Protein AF-A0A2G4SKV8-F1 (afdb_monomer)

Foldseek 3Di:
DDDDDDDDDDDDDDDDDDDDDDDDDDDPPPDDPPDDPPVPDPDDPPPDDPVVVVVVVVVVVVVVVVVVVVVVVVCVVPDPDPDDPPVVLDP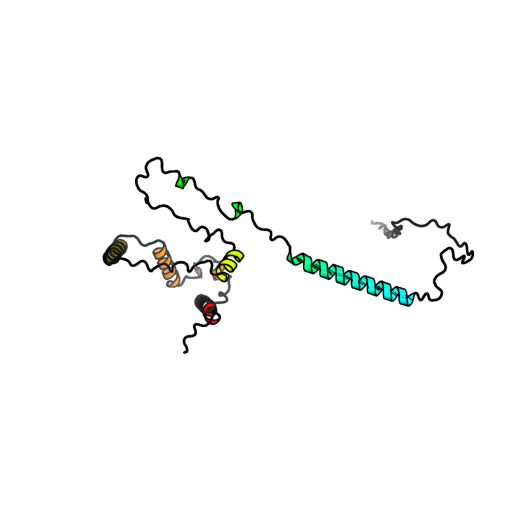PDDCVVVPPPPDDDPDDDPDPPPDDPPCVRSPDPVRVVVCVVVCVVVPPPPPPPPDDDPVRVVVVVVVVVCCVVPPDDDPVRVVVVVVVVPVPDPDPPVPDPDDCCVHVVDPDPDDPVRVVVVVVVVVVVCVVPPDDPPPDD

Sequence (233 aa):
MTHVTTIQKRQKQPAGRRRQPIGPSLPSEFITSQEEEEVIGPSLPKDYNPEEEAKYSAIQAIEERVRLSKAAMEKKDEKPKVERPEWMIAPPEIDYLKNANSSRSRQFSNKDVGEIDSSSWTDTPAEKERKRKEGTLGKRKAEEPIVYSSQDIERRRAIEEYNMKTRPMSLLEIHRQKKKKSKETPEDVSKRPFDREKDLLAPKRMDSKQKKELLRQSGELNSMFGHGKSSFL

Radius of gyration: 43.84 Å; Cα contacts (8 Å, |Δi|>4): 19; chains: 1; bounding box: 69×89×117 Å

Structure (mmCIF, N/CA/C/O backbone):
data_AF-A0A2G4SKV8-F1
#
_entry.id   AF-A0A2G4SKV8-F1
#
loop_
_atom_site.group_PDB
_atom_site.id
_atom_site.type_symbol
_atom_site.label_atom_id
_atom_site.label_alt_id
_atom_site.label_comp_id
_atom_site.label_asym_id
_atom_site.label_entity_id
_atom_site.label_seq_id
_atom_site.pdbx_PDB_ins_code
_atom_site.Cartn_x
_atom_site.Cartn_y
_atom_site.Cartn_z
_atom_site.occupancy
_atom_site.B_iso_or_equiv
_atom_site.auth_seq_id
_atom_site.auth_comp_id
_atom_site.auth_asym_id
_atom_site.auth_atom_id
_atom_site.pdbx_PDB_model_num
ATOM 1 N N . MET A 1 1 ? -26.172 -56.860 -70.112 1.00 40.31 1 MET A N 1
ATOM 2 C CA . MET A 1 1 ? -25.187 -56.454 -71.137 1.00 40.31 1 MET A CA 1
ATOM 3 C C . MET A 1 1 ? -25.059 -54.936 -71.052 1.00 40.31 1 MET A C 1
ATOM 5 O O . MET A 1 1 ? -25.925 -54.234 -71.541 1.00 40.31 1 MET A O 1
ATOM 9 N N . THR A 1 2 ? -24.303 -54.409 -70.085 1.00 47.22 2 THR A N 1
ATOM 10 C CA . THR A 1 2 ? -22.917 -53.919 -70.264 1.00 47.22 2 THR A CA 1
ATOM 11 C C . THR A 1 2 ? -22.731 -53.141 -71.562 1.00 47.22 2 THR A C 1
ATOM 13 O O . THR A 1 2 ? -22.734 -53.763 -72.610 1.00 47.22 2 THR A O 1
ATOM 16 N N . HIS A 1 3 ? -22.527 -51.825 -71.473 1.00 45.16 3 HIS A N 1
ATOM 17 C CA . HIS A 1 3 ? -21.261 -51.179 -71.839 1.00 45.16 3 HIS A CA 1
ATOM 18 C C . HIS A 1 3 ? -21.205 -49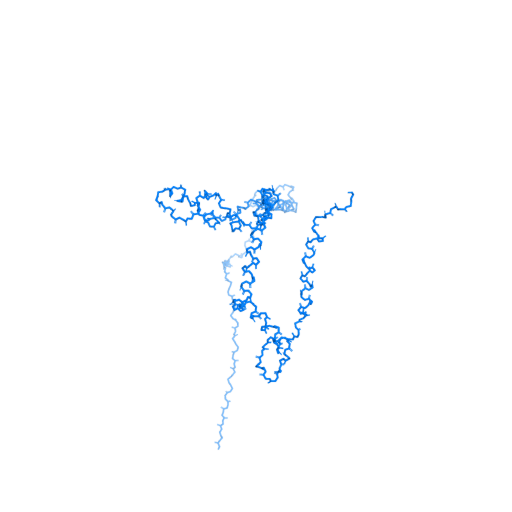.785 -71.192 1.00 45.16 3 HIS A C 1
ATOM 20 O O . HIS A 1 3 ? -21.996 -48.900 -71.498 1.00 45.16 3 HIS A O 1
ATOM 26 N N . VAL A 1 4 ? -20.281 -49.634 -70.241 1.00 48.38 4 VAL A N 1
ATOM 27 C CA . VAL A 1 4 ? -19.870 -48.359 -69.646 1.00 48.38 4 VAL A CA 1
ATOM 28 C C . VAL A 1 4 ? -18.711 -47.842 -70.490 1.00 48.38 4 VAL A C 1
ATOM 30 O O . VAL A 1 4 ? -17.675 -48.499 -70.575 1.00 48.38 4 VAL A O 1
ATOM 33 N N . THR A 1 5 ? -18.883 -46.683 -71.118 1.00 50.91 5 THR A N 1
ATOM 34 C CA . THR A 1 5 ? -17.832 -46.016 -71.894 1.00 50.91 5 THR A CA 1
ATOM 35 C C . THR A 1 5 ? -17.237 -44.895 -71.048 1.00 50.91 5 THR A C 1
ATOM 37 O O . THR A 1 5 ? -17.837 -43.837 -70.869 1.00 50.91 5 THR A O 1
ATOM 40 N N . THR A 1 6 ? -16.053 -45.134 -70.488 1.00 50.66 6 THR A N 1
ATOM 41 C CA . THR A 1 6 ? -15.310 -44.148 -69.696 1.00 50.66 6 THR A CA 1
ATOM 42 C C . THR A 1 6 ? -14.596 -43.166 -70.625 1.00 50.66 6 THR A C 1
ATOM 44 O O . THR A 1 6 ? -13.646 -43.534 -71.311 1.00 50.66 6 THR A O 1
ATOM 47 N N . ILE A 1 7 ? -15.023 -41.900 -70.634 1.00 50.47 7 ILE A N 1
ATOM 48 C CA . ILE A 1 7 ? -14.336 -40.808 -71.339 1.00 50.47 7 ILE A CA 1
ATOM 49 C C . ILE A 1 7 ? -13.351 -40.146 -70.371 1.00 50.47 7 ILE A C 1
ATOM 51 O O . ILE A 1 7 ? -13.746 -39.425 -69.454 1.00 50.47 7 ILE A O 1
ATOM 55 N N . GLN A 1 8 ? -12.054 -40.371 -70.584 1.00 52.59 8 GLN A N 1
ATOM 56 C CA . GLN A 1 8 ? -10.998 -39.658 -69.869 1.00 52.59 8 GLN A CA 1
ATOM 57 C C . GLN A 1 8 ? -10.830 -38.235 -70.422 1.00 52.59 8 GLN A C 1
ATOM 59 O O . GLN A 1 8 ? -10.360 -38.034 -71.542 1.00 52.59 8 GLN A O 1
ATOM 64 N N . LYS A 1 9 ? -11.181 -37.221 -69.623 1.00 50.47 9 LYS A N 1
ATOM 65 C CA . LYS A 1 9 ? -10.846 -35.820 -69.914 1.00 50.47 9 LYS A CA 1
ATOM 66 C C . LYS A 1 9 ? -9.419 -35.518 -69.447 1.00 50.47 9 LYS A C 1
ATOM 68 O O . LYS A 1 9 ? -9.153 -35.435 -68.252 1.00 50.47 9 LYS A O 1
ATOM 73 N N . ARG A 1 10 ? -8.514 -35.311 -70.409 1.00 45.50 10 ARG A N 1
ATOM 74 C CA . ARG A 1 10 ? -7.177 -34.727 -70.208 1.00 45.50 10 ARG A CA 1
ATOM 75 C C . ARG A 1 10 ? -7.303 -33.328 -69.595 1.00 45.50 10 ARG A C 1
ATOM 77 O O . ARG A 1 10 ? -7.914 -32.447 -70.198 1.00 45.50 10 ARG A O 1
ATOM 84 N N . GLN A 1 11 ? -6.700 -33.110 -68.429 1.00 49.25 11 GLN A N 1
ATOM 85 C CA . GLN A 1 11 ? -6.571 -31.777 -67.840 1.00 49.25 11 GLN A CA 1
ATOM 86 C C . GLN A 1 11 ? -5.483 -30.977 -68.579 1.00 49.25 11 GLN A C 1
ATOM 88 O O . GLN A 1 11 ? -4.338 -31.415 -68.676 1.00 49.25 11 GLN A O 1
ATOM 93 N N . LYS A 1 12 ? -5.844 -29.807 -69.120 1.00 52.16 12 LYS A N 1
ATOM 94 C CA . LYS A 1 12 ? -4.897 -28.803 -69.634 1.00 52.16 12 LYS A CA 1
ATOM 95 C C . LYS A 1 12 ? -4.378 -27.974 -68.457 1.00 52.16 12 LYS A C 1
ATOM 97 O O . LYS A 1 12 ? -5.169 -2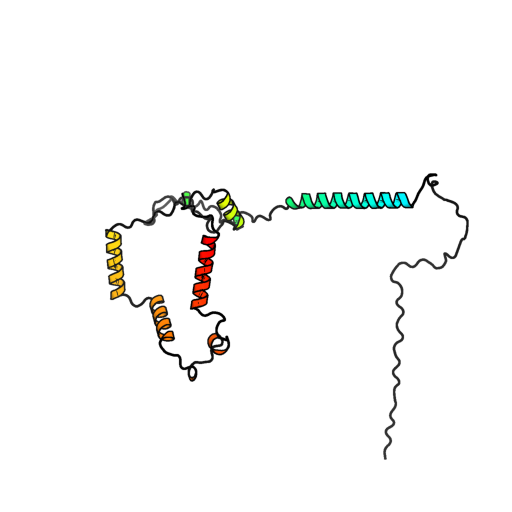7.342 -67.765 1.00 52.16 12 LYS A O 1
ATOM 102 N N . GLN A 1 13 ? -3.062 -27.958 -68.263 1.00 47.09 13 GLN A N 1
ATOM 103 C CA . GLN A 1 13 ? -2.387 -27.053 -67.328 1.00 47.09 13 GLN A CA 1
ATOM 104 C C . GLN A 1 13 ? -2.494 -25.598 -67.830 1.00 47.09 13 GLN A C 1
ATOM 106 O O . GLN A 1 13 ? -2.378 -25.376 -69.040 1.00 47.09 13 GLN A O 1
ATOM 111 N N . PRO A 1 14 ? -2.707 -24.594 -66.959 1.00 46.84 14 PRO A N 1
ATOM 112 C CA . PRO A 1 14 ? -2.765 -23.202 -67.384 1.00 46.84 14 PRO A CA 1
ATOM 113 C C . PRO A 1 14 ? -1.359 -22.672 -67.700 1.00 46.84 14 PRO A C 1
ATOM 115 O O . PRO A 1 14 ? -0.457 -22.717 -66.866 1.00 46.84 14 PRO A O 1
ATOM 118 N N . ALA A 1 15 ? -1.176 -22.137 -68.909 1.00 56.31 15 ALA A N 1
ATOM 119 C CA . ALA A 1 15 ? 0.026 -21.403 -69.284 1.00 56.31 15 ALA A CA 1
ATOM 120 C C . ALA A 1 15 ? 0.180 -20.162 -68.384 1.00 56.31 15 ALA A C 1
ATOM 122 O O . ALA A 1 15 ? -0.734 -19.340 -68.279 1.00 56.31 15 ALA A O 1
ATOM 123 N N . GLY A 1 16 ? 1.329 -20.041 -67.714 1.00 50.09 16 GLY A N 1
ATOM 124 C CA . GLY A 1 16 ? 1.641 -18.918 -66.834 1.00 50.09 16 GLY A CA 1
ATOM 125 C C . GLY A 1 16 ? 1.576 -17.585 -67.581 1.00 50.09 16 GLY A C 1
ATOM 126 O O . GLY A 1 16 ? 2.210 -17.406 -68.620 1.00 50.09 16 GLY A O 1
ATOM 127 N N . ARG A 1 17 ? 0.801 -16.634 -67.053 1.00 54.50 17 ARG A N 1
ATOM 128 C CA . ARG A 1 17 ? 0.727 -15.270 -67.589 1.00 54.50 17 ARG A CA 1
ATOM 129 C C . ARG A 1 17 ? 2.064 -14.566 -67.344 1.00 54.50 17 ARG A C 1
ATOM 131 O O . ARG A 1 17 ? 2.451 -14.367 -66.193 1.00 54.50 17 ARG A O 1
ATOM 138 N N . ARG A 1 18 ? 2.758 -14.170 -68.415 1.00 64.12 18 ARG A N 1
ATOM 139 C CA . ARG A 1 18 ? 3.911 -13.259 -68.335 1.00 64.12 18 ARG A CA 1
ATOM 140 C C . ARG A 1 18 ? 3.439 -11.928 -67.745 1.00 64.12 18 ARG A C 1
ATOM 142 O O . ARG A 1 18 ? 2.490 -11.334 -68.255 1.00 64.12 18 ARG A O 1
ATOM 149 N N . ARG A 1 19 ? 4.059 -11.491 -66.647 1.00 63.75 19 ARG A N 1
ATOM 150 C CA . ARG A 1 19 ? 3.779 -10.183 -66.042 1.00 63.75 19 ARG A CA 1
ATOM 151 C C . ARG A 1 19 ? 4.423 -9.105 -66.909 1.00 63.75 19 ARG A C 1
ATOM 153 O O . ARG A 1 19 ? 5.613 -9.191 -67.191 1.00 63.75 19 ARG A O 1
ATOM 160 N N . GLN A 1 20 ? 3.625 -8.133 -67.336 1.00 66.94 20 GLN A N 1
ATOM 161 C CA . GLN A 1 20 ? 4.127 -6.922 -67.981 1.00 66.94 20 GLN A CA 1
ATOM 162 C C . GLN A 1 20 ? 4.798 -6.033 -66.922 1.00 66.94 20 GLN A C 1
ATOM 164 O O . GLN A 1 20 ? 4.335 -6.029 -65.774 1.00 66.94 20 GLN A O 1
ATOM 169 N N . PRO A 1 21 ? 5.875 -5.308 -67.263 1.00 69.19 21 PRO A N 1
ATOM 170 C CA . PRO A 1 21 ? 6.505 -4.383 -66.332 1.00 69.19 21 PRO A CA 1
ATOM 171 C C . PRO A 1 21 ? 5.526 -3.255 -65.973 1.00 69.19 21 PRO A C 1
ATOM 173 O O . PRO A 1 21 ? 4.955 -2.612 -66.850 1.00 69.19 21 PRO A O 1
ATOM 176 N N . ILE A 1 22 ? 5.314 -3.033 -64.673 1.00 58.25 22 ILE A N 1
ATOM 177 C CA . ILE A 1 22 ? 4.652 -1.831 -64.157 1.00 58.25 22 ILE A CA 1
ATOM 178 C C . ILE A 1 22 ? 5.747 -0.769 -63.994 1.00 58.25 22 ILE A C 1
ATOM 180 O O . ILE A 1 22 ? 6.671 -0.939 -63.200 1.00 58.25 22 ILE A O 1
ATOM 184 N N . GLY A 1 23 ? 5.667 0.289 -64.798 1.00 74.81 23 GLY A N 1
ATOM 185 C CA . GLY A 1 23 ? 6.613 1.407 -64.827 1.00 74.81 23 GLY A CA 1
ATOM 186 C C . GLY A 1 23 ? 6.726 1.998 -66.238 1.00 74.81 23 GLY A C 1
ATOM 187 O O . GLY A 1 23 ? 6.373 1.315 -67.200 1.00 74.81 23 GLY A O 1
ATOM 188 N N . PRO A 1 24 ? 7.171 3.257 -66.397 1.00 78.00 24 PRO A N 1
ATOM 189 C CA . PRO A 1 24 ? 7.366 3.843 -67.720 1.00 78.00 24 PRO A CA 1
ATOM 190 C C . PRO A 1 24 ? 8.464 3.075 -68.472 1.00 78.00 24 PRO A C 1
ATOM 192 O O . PRO A 1 24 ? 9.617 3.054 -68.047 1.00 78.00 24 PRO A O 1
ATOM 195 N N . SER A 1 25 ? 8.105 2.418 -69.577 1.00 72.00 25 SER A N 1
ATOM 196 C CA . SER A 1 25 ? 9.063 1.792 -70.491 1.00 72.00 25 SER A CA 1
ATOM 197 C C . SER A 1 25 ? 9.523 2.807 -71.535 1.00 72.00 25 SER A C 1
ATOM 199 O O . SER A 1 25 ? 8.690 3.457 -72.166 1.00 72.00 25 SER A O 1
ATOM 201 N N . LEU A 1 26 ? 10.835 2.912 -71.741 1.00 66.50 26 LEU A N 1
ATOM 202 C CA . LEU A 1 26 ? 11.420 3.706 -72.822 1.00 66.50 26 LEU A CA 1
ATOM 203 C C . LEU A 1 26 ? 10.972 3.167 -74.199 1.00 66.50 26 LEU A C 1
ATOM 205 O O . LEU A 1 26 ? 10.904 1.945 -74.367 1.00 66.50 26 LEU A O 1
ATOM 209 N N . PRO A 1 27 ? 10.655 4.034 -75.180 1.00 71.31 27 PRO A N 1
ATOM 210 C CA . PRO A 1 27 ? 10.295 3.596 -76.525 1.00 71.31 27 PRO A CA 1
ATOM 211 C C . PRO A 1 27 ? 11.495 2.936 -77.223 1.00 71.31 27 PRO A C 1
ATOM 213 O O . PRO A 1 27 ? 12.633 3.381 -77.100 1.00 71.31 27 PRO A O 1
ATOM 216 N N . SER A 1 28 ? 11.218 1.866 -77.973 1.00 61.09 28 SER A N 1
ATOM 217 C CA . SER A 1 28 ? 12.204 0.986 -78.626 1.00 61.09 28 SER A CA 1
ATOM 218 C C . SER A 1 28 ? 12.949 1.616 -79.819 1.00 61.09 28 SER A C 1
ATOM 220 O O . SER A 1 28 ? 13.673 0.906 -80.514 1.00 61.09 28 SER A O 1
ATOM 222 N N . GLU A 1 29 ? 12.783 2.913 -80.082 1.00 53.06 29 GLU A N 1
ATOM 223 C CA . GLU A 1 29 ? 13.410 3.602 -81.222 1.00 53.06 29 GLU A CA 1
ATOM 224 C C . GLU A 1 29 ? 14.768 4.240 -80.894 1.00 53.06 29 GLU A C 1
ATOM 226 O O . GLU A 1 29 ? 15.429 4.757 -81.786 1.00 53.06 29 GLU A O 1
ATOM 231 N N . PHE A 1 30 ? 15.260 4.137 -79.657 1.00 51.81 30 PHE A N 1
ATOM 232 C CA . PHE A 1 30 ? 16.634 4.537 -79.334 1.00 51.81 30 PHE A CA 1
ATOM 233 C C . PHE A 1 30 ? 17.622 3.400 -79.628 1.00 51.81 30 PHE A C 1
ATOM 235 O O . PHE A 1 30 ? 18.267 2.854 -78.733 1.00 51.81 30 PHE A O 1
ATOM 242 N N . ILE A 1 31 ? 17.713 3.014 -80.901 1.00 49.50 31 ILE A N 1
ATOM 243 C CA . ILE A 1 31 ? 18.795 2.175 -81.417 1.00 49.50 31 ILE A CA 1
ATOM 244 C C . ILE A 1 31 ? 19.840 3.107 -82.037 1.00 49.50 31 ILE A C 1
ATOM 246 O O . ILE A 1 31 ? 19.645 3.658 -83.112 1.00 49.50 31 ILE A O 1
ATOM 250 N N . THR A 1 32 ? 20.936 3.267 -81.292 1.00 53.22 32 THR A N 1
ATOM 251 C CA . THR A 1 32 ? 22.300 3.574 -81.753 1.00 53.22 32 THR A CA 1
ATOM 252 C C . THR A 1 32 ? 22.460 4.690 -82.790 1.00 53.22 32 THR A C 1
ATOM 254 O O . THR A 1 32 ? 22.736 4.426 -83.959 1.00 53.22 32 THR A O 1
ATOM 257 N N . SER A 1 33 ? 22.463 5.939 -82.334 1.00 43.94 33 SER A N 1
ATOM 258 C CA . SER A 1 33 ? 23.374 6.941 -82.893 1.00 43.94 33 SER A CA 1
ATOM 259 C C . SER A 1 33 ? 24.729 6.781 -82.195 1.00 43.94 33 SER A C 1
ATOM 261 O O . SER A 1 33 ? 24.977 7.335 -81.127 1.00 43.94 33 SER A O 1
ATOM 263 N N . GLN A 1 34 ? 25.589 5.932 -82.768 1.00 52.50 34 GLN A N 1
ATOM 264 C CA . GLN A 1 34 ? 27.034 6.032 -82.558 1.00 52.50 34 GLN A CA 1
ATOM 265 C C . GLN A 1 34 ? 27.506 7.276 -83.313 1.00 52.50 34 GLN A C 1
ATOM 267 O O . GLN A 1 34 ? 27.961 7.179 -84.446 1.00 52.50 34 GLN A O 1
ATOM 272 N N . GLU A 1 35 ? 27.352 8.435 -82.692 1.00 47.88 35 GLU A N 1
ATOM 273 C CA . GLU A 1 35 ? 27.982 9.673 -83.129 1.00 47.88 35 GLU A CA 1
ATOM 274 C C . GLU A 1 35 ? 28.725 10.228 -81.922 1.00 47.88 35 GLU A C 1
ATOM 276 O O . GLU A 1 35 ? 28.123 10.507 -80.892 1.00 47.88 35 GLU A O 1
ATOM 281 N N . GLU A 1 36 ? 30.049 10.204 -82.075 1.00 52.28 36 GLU A N 1
ATOM 282 C CA . GLU A 1 36 ? 31.055 11.106 -81.522 1.00 52.28 36 GLU A CA 1
ATOM 283 C C . GLU A 1 36 ? 30.890 11.511 -80.051 1.00 52.28 36 GLU A C 1
ATOM 285 O O . GLU A 1 36 ? 29.930 12.148 -79.636 1.00 52.28 36 GLU A O 1
ATOM 290 N N . GLU A 1 37 ? 31.906 11.179 -79.254 1.00 59.31 37 GLU A N 1
ATOM 291 C CA . GLU A 1 37 ? 32.129 11.709 -77.909 1.00 59.31 37 GLU A CA 1
ATOM 292 C C . GLU A 1 37 ? 32.430 13.221 -77.995 1.00 59.31 37 GLU A C 1
ATOM 294 O O . GLU A 1 37 ? 33.532 13.692 -77.722 1.00 59.31 37 GLU A O 1
ATOM 299 N N . GLU A 1 38 ? 31.447 14.003 -78.437 1.00 60.44 38 GLU A N 1
ATOM 300 C CA . GLU A 1 38 ? 31.422 15.442 -78.286 1.00 60.44 38 GLU A CA 1
ATOM 301 C C . GLU A 1 38 ? 31.182 15.682 -76.798 1.00 60.44 38 GLU A C 1
ATOM 303 O O . GLU A 1 38 ? 30.074 15.522 -76.279 1.00 60.44 38 GLU A O 1
ATOM 308 N N . VAL A 1 39 ? 32.270 15.962 -76.078 1.00 64.75 39 VAL A N 1
ATOM 309 C CA . VAL A 1 39 ? 32.258 16.312 -74.655 1.00 64.75 39 VAL A CA 1
ATOM 310 C C . VAL A 1 39 ? 31.484 17.624 -74.500 1.00 64.75 39 VAL A C 1
ATOM 312 O O . VAL A 1 39 ? 32.043 18.717 -74.447 1.00 64.75 39 VAL A O 1
ATOM 315 N N . ILE A 1 40 ? 30.158 17.515 -74.468 1.00 65.81 40 ILE A N 1
ATOM 316 C CA . ILE A 1 40 ? 29.232 18.612 -74.220 1.00 65.81 40 ILE A CA 1
ATOM 317 C C . ILE A 1 40 ? 29.164 18.782 -72.706 1.00 65.81 40 ILE A C 1
ATOM 319 O O . ILE A 1 40 ? 28.389 18.144 -71.994 1.00 65.81 40 ILE A O 1
ATOM 323 N N . GLY A 1 41 ? 30.055 19.630 -72.206 1.00 70.81 41 GLY A N 1
ATOM 324 C CA . GLY A 1 41 ? 30.173 19.980 -70.798 1.00 70.81 41 GLY A CA 1
ATOM 325 C C . GLY A 1 41 ? 31.474 20.736 -70.526 1.00 70.81 41 GLY A C 1
ATOM 326 O O . GLY A 1 41 ? 32.383 20.718 -71.357 1.00 70.81 41 GLY A O 1
ATOM 327 N N . PRO A 1 42 ? 31.593 21.434 -69.384 1.00 79.38 42 PRO A N 1
ATOM 328 C CA . PRO A 1 42 ? 32.875 21.998 -68.980 1.00 79.38 42 PRO A CA 1
ATOM 329 C C . PRO A 1 42 ? 33.915 20.874 -68.884 1.00 79.38 42 PRO A C 1
ATOM 331 O O . PRO A 1 42 ? 33.662 19.841 -68.265 1.00 79.38 42 PRO A O 1
ATOM 334 N N . SER A 1 43 ? 35.083 21.070 -69.501 1.00 75.69 43 SER A N 1
ATOM 335 C CA . SER A 1 43 ? 36.186 20.112 -69.419 1.00 75.69 43 SER A CA 1
ATOM 336 C C . SER A 1 43 ? 36.575 19.886 -67.959 1.00 75.69 43 SER A C 1
ATOM 338 O O . SER A 1 43 ? 36.767 20.858 -67.220 1.00 75.69 43 SER A O 1
ATOM 340 N N . LEU A 1 44 ? 36.728 18.624 -67.557 1.00 74.50 44 LEU A N 1
ATOM 341 C CA . LEU A 1 44 ? 37.215 18.275 -66.225 1.00 74.50 44 LEU A CA 1
ATOM 342 C C . LEU A 1 44 ? 38.608 18.899 -65.988 1.00 74.50 44 LEU A C 1
ATOM 344 O O . LEU A 1 44 ? 39.393 19.023 -66.936 1.00 74.50 44 LEU A O 1
ATOM 348 N N . PRO A 1 45 ? 38.934 19.314 -64.750 1.00 80.19 45 PRO A N 1
ATOM 349 C CA . PRO A 1 45 ? 40.276 19.769 -64.404 1.00 80.19 45 PRO A CA 1
ATOM 350 C C . PRO A 1 45 ? 41.346 18.750 -64.819 1.00 80.19 45 PRO A C 1
ATOM 352 O O . PRO A 1 45 ? 41.120 17.545 -64.766 1.00 80.19 45 PRO A O 1
ATOM 355 N N . LYS A 1 46 ? 42.534 19.227 -65.207 1.00 75.69 46 LYS A N 1
ATOM 356 C CA . LYS A 1 46 ? 43.631 18.359 -65.683 1.00 75.69 46 LYS A CA 1
ATOM 357 C C . LYS A 1 46 ? 44.100 17.335 -64.640 1.00 75.69 46 LYS A C 1
ATOM 359 O O . LYS A 1 46 ? 44.632 16.300 -65.022 1.00 75.69 46 LYS A O 1
ATOM 364 N N . ASP A 1 47 ? 43.840 17.608 -63.364 1.00 78.75 47 ASP A N 1
ATOM 365 C CA . ASP A 1 47 ? 44.209 16.767 -62.221 1.00 78.75 47 ASP A CA 1
ATOM 366 C C . ASP A 1 47 ? 43.003 15.995 -61.647 1.00 78.75 47 ASP A C 1
ATOM 368 O O . ASP A 1 47 ? 43.001 15.598 -60.484 1.00 78.75 47 ASP A O 1
ATOM 372 N N . TYR A 1 48 ? 41.941 15.813 -62.439 1.00 78.12 48 TYR A N 1
ATOM 373 C CA . TYR A 1 48 ? 40.731 15.120 -62.006 1.00 78.12 48 TYR A CA 1
ATOM 374 C C . TYR A 1 48 ? 40.997 13.630 -61.759 1.00 78.12 48 TYR A C 1
ATOM 376 O O . TYR A 1 48 ? 41.189 12.855 -62.699 1.00 78.12 48 TYR A O 1
ATOM 384 N N . ASN A 1 49 ? 40.963 13.221 -60.489 1.00 83.38 49 ASN A N 1
ATOM 385 C CA . ASN A 1 49 ? 41.006 11.819 -60.095 1.00 83.38 49 ASN A CA 1
ATOM 386 C C . ASN A 1 49 ? 39.640 11.390 -59.520 1.00 83.38 49 ASN A C 1
ATOM 388 O O . ASN A 1 49 ? 39.337 11.706 -58.363 1.00 83.38 49 ASN A O 1
ATOM 392 N N . PRO A 1 50 ? 38.818 10.636 -60.279 1.00 80.50 50 PRO A N 1
ATOM 393 C CA . PRO A 1 50 ? 37.474 10.250 -59.847 1.00 80.50 50 PRO A CA 1
ATOM 394 C C . PRO A 1 50 ? 37.478 9.401 -58.569 1.00 80.50 50 PRO A C 1
ATOM 396 O O . PRO A 1 50 ? 36.526 9.450 -57.788 1.00 80.50 50 PRO A O 1
ATOM 399 N N . GLU A 1 51 ? 38.541 8.629 -58.319 1.00 82.50 51 GLU A N 1
ATOM 400 C CA . GLU A 1 51 ? 38.638 7.833 -57.095 1.00 82.50 51 GLU A CA 1
ATOM 401 C C . GLU A 1 51 ? 38.841 8.688 -55.845 1.00 82.50 51 GLU A C 1
ATOM 403 O O . GLU A 1 51 ? 38.348 8.338 -54.772 1.00 82.50 51 GLU A O 1
ATOM 408 N N . GLU A 1 52 ? 39.608 9.771 -55.951 1.00 84.44 52 GLU A N 1
ATOM 409 C CA . GLU A 1 52 ? 39.887 10.647 -54.815 1.00 84.44 52 GLU A CA 1
ATOM 410 C C . GLU A 1 52 ? 38.645 11.449 -54.452 1.00 84.44 52 GLU A C 1
ATOM 412 O O . GLU A 1 52 ? 38.240 11.451 -53.290 1.00 84.44 52 GLU A O 1
ATOM 417 N N . GLU A 1 53 ? 37.963 12.033 -55.436 1.00 84.75 53 GLU A N 1
ATOM 418 C CA . GLU A 1 53 ? 36.715 12.761 -55.200 1.00 84.75 53 GLU A CA 1
ATOM 419 C C . GLU A 1 53 ? 35.612 11.878 -54.611 1.00 84.75 53 GLU A C 1
ATOM 421 O O . GLU A 1 53 ? 34.911 12.298 -53.686 1.00 84.75 53 GLU A O 1
ATOM 426 N N . ALA A 1 54 ? 35.491 10.628 -55.071 1.00 86.38 54 ALA A N 1
ATOM 427 C CA . ALA A 1 54 ? 34.552 9.671 -54.494 1.00 86.38 54 ALA A CA 1
ATOM 428 C C . ALA A 1 54 ? 34.871 9.375 -53.017 1.00 86.38 54 ALA A C 1
ATOM 430 O O . ALA A 1 54 ? 33.958 9.291 -52.189 1.00 86.38 54 ALA A O 1
ATOM 431 N N . LYS A 1 55 ? 36.160 9.265 -52.660 1.00 89.38 55 LYS A N 1
ATOM 432 C CA . LYS A 1 55 ? 36.606 9.088 -51.267 1.00 89.38 55 LYS A CA 1
ATOM 433 C C . LYS A 1 55 ? 36.278 10.324 -50.430 1.00 89.38 55 LYS A C 1
ATOM 435 O O . LYS A 1 55 ? 35.695 10.178 -49.358 1.00 89.38 55 LYS A O 1
ATOM 440 N N . TYR A 1 56 ? 36.584 11.525 -50.920 1.00 89.62 56 TYR A N 1
ATOM 441 C CA . TYR A 1 56 ? 36.277 12.776 -50.220 1.00 89.62 56 TYR A CA 1
ATOM 442 C C . TYR A 1 56 ? 34.771 12.973 -50.011 1.00 89.62 56 TYR A C 1
ATOM 444 O O . TYR A 1 56 ? 34.348 13.305 -48.904 1.00 89.62 56 TYR A O 1
ATOM 452 N N . SER A 1 57 ? 33.955 12.689 -51.028 1.00 90.88 57 SER A N 1
ATOM 453 C CA . SER A 1 57 ? 32.493 12.755 -50.934 1.00 90.88 57 SER A CA 1
ATOM 454 C C . SER A 1 57 ? 31.940 11.759 -49.907 1.00 90.88 57 SER A C 1
ATOM 456 O O . SER A 1 57 ? 31.106 12.117 -49.071 1.00 90.88 57 SER A O 1
ATOM 458 N N . ALA A 1 58 ? 32.453 10.523 -49.898 1.00 92.38 58 ALA A N 1
ATOM 459 C CA . ALA A 1 58 ? 32.062 9.516 -48.916 1.00 92.38 58 ALA A CA 1
ATOM 460 C C . ALA A 1 58 ? 32.443 9.922 -47.481 1.00 92.38 58 ALA A C 1
ATOM 462 O O . ALA A 1 58 ? 31.641 9.744 -46.562 1.00 92.38 58 ALA A O 1
ATOM 463 N N . ILE A 1 59 ? 33.636 10.496 -47.288 1.00 93.69 59 ILE A N 1
ATOM 464 C CA . ILE A 1 59 ? 34.100 10.997 -45.986 1.00 93.69 59 ILE A CA 1
ATOM 465 C C . ILE A 1 59 ? 33.189 12.128 -45.495 1.00 93.69 59 ILE A C 1
ATOM 467 O O . ILE A 1 59 ? 32.679 12.050 -44.377 1.00 93.69 59 ILE A O 1
ATOM 471 N N . GLN A 1 60 ? 32.895 13.118 -46.343 1.00 93.81 60 GLN A N 1
ATOM 472 C CA . GLN A 1 60 ? 31.998 14.227 -45.996 1.00 93.81 60 GLN A CA 1
ATOM 473 C C . GLN A 1 60 ? 30.592 13.740 -45.623 1.00 93.81 60 GLN A C 1
ATOM 475 O O . GLN A 1 60 ? 30.032 14.170 -44.614 1.00 93.81 60 GLN A O 1
ATOM 480 N N . ALA A 1 61 ? 30.037 12.783 -46.374 1.00 93.44 61 ALA A N 1
ATOM 481 C CA . ALA A 1 61 ? 28.725 12.212 -46.076 1.00 93.44 61 ALA A CA 1
ATOM 482 C C . ALA A 1 61 ? 28.689 11.484 -44.716 1.00 93.44 61 ALA A C 1
ATOM 484 O O . ALA A 1 61 ? 27.676 11.515 -44.008 1.00 93.44 61 ALA A O 1
ATOM 485 N N . ILE A 1 62 ? 29.788 10.824 -44.333 1.00 94.38 62 ILE A N 1
ATOM 486 C CA . ILE A 1 62 ? 29.924 10.173 -43.024 1.00 94.38 62 ILE A CA 1
ATOM 487 C C . ILE A 1 62 ? 30.016 11.227 -41.915 1.00 94.38 62 ILE A C 1
ATOM 489 O O . ILE A 1 62 ? 29.311 11.109 -40.910 1.00 94.38 62 ILE A O 1
ATOM 493 N N . GLU A 1 63 ? 30.830 12.266 -42.094 1.00 94.44 63 GLU A N 1
ATOM 494 C CA . GLU A 1 63 ? 30.993 13.349 -41.119 1.00 94.44 63 GLU A CA 1
ATOM 495 C C . GLU A 1 63 ? 29.684 14.109 -40.871 1.00 94.44 63 GLU A C 1
ATOM 497 O O . GLU A 1 63 ? 29.300 14.327 -39.716 1.00 94.44 63 GLU A O 1
ATOM 502 N N . GLU A 1 64 ? 28.939 14.441 -41.929 1.00 94.50 64 GLU A N 1
ATOM 503 C CA . GLU A 1 64 ? 27.624 15.073 -41.800 1.00 94.50 64 GLU A CA 1
ATOM 504 C C . GLU A 1 64 ? 26.630 14.173 -41.066 1.00 94.50 64 GLU A C 1
ATOM 506 O O . GLU A 1 64 ? 25.921 14.631 -40.164 1.00 94.50 64 GLU A O 1
ATOM 511 N N . ARG A 1 65 ? 26.609 12.872 -41.383 1.00 92.94 65 ARG A N 1
ATOM 512 C CA . ARG A 1 65 ? 25.750 11.905 -40.691 1.00 92.94 65 ARG A CA 1
ATOM 513 C C . ARG A 1 65 ? 26.075 11.833 -39.199 1.00 92.94 65 ARG A C 1
ATOM 515 O O . ARG A 1 65 ? 25.149 11.821 -38.388 1.00 92.94 65 ARG A O 1
ATOM 522 N N . VAL A 1 66 ? 27.359 11.819 -38.836 1.00 93.50 66 VAL A N 1
ATOM 523 C CA . VAL A 1 66 ? 27.811 11.820 -37.435 1.00 93.50 66 VAL A CA 1
ATOM 524 C C . VAL A 1 66 ? 27.404 13.116 -36.732 1.00 93.50 66 VAL A C 1
ATOM 526 O O . VAL A 1 66 ? 26.899 13.077 -35.606 1.00 93.50 66 VAL A O 1
ATOM 529 N N . ARG A 1 67 ? 27.553 14.269 -37.393 1.00 92.50 67 ARG A N 1
ATOM 530 C CA . ARG A 1 67 ? 27.142 15.570 -36.847 1.00 92.50 67 ARG A CA 1
ATOM 531 C C . ARG A 1 67 ? 25.636 15.624 -36.588 1.00 92.50 67 ARG A C 1
ATOM 533 O O . ARG A 1 67 ? 25.219 16.025 -35.501 1.00 92.50 67 ARG A O 1
ATOM 540 N N . LEU A 1 68 ? 24.827 15.182 -37.551 1.00 90.31 68 LEU A N 1
ATOM 541 C CA . LEU A 1 68 ? 23.371 15.123 -37.418 1.00 90.31 68 LEU A CA 1
ATOM 542 C C . LEU A 1 68 ? 22.942 14.148 -36.319 1.00 90.31 68 LEU A C 1
ATOM 544 O O . LEU A 1 68 ? 22.067 14.483 -35.520 1.00 90.31 68 LEU A O 1
ATOM 548 N N . SER A 1 69 ? 23.575 12.972 -36.224 1.00 86.19 69 SER A N 1
ATOM 549 C CA . SER A 1 69 ? 23.258 12.011 -35.165 1.00 86.19 69 SER A CA 1
ATOM 550 C C . SER A 1 69 ? 23.613 12.547 -33.781 1.00 86.19 69 SER A C 1
ATOM 552 O O . SER A 1 69 ? 22.844 12.353 -32.844 1.00 86.19 69 SER A O 1
ATOM 554 N N . LYS A 1 70 ? 24.739 13.260 -33.648 1.00 87.62 70 LYS A N 1
ATOM 555 C CA . LYS A 1 70 ? 25.169 13.856 -32.378 1.00 87.62 70 LYS A CA 1
ATOM 556 C C . LYS A 1 70 ? 24.213 14.969 -31.933 1.00 87.62 70 LYS A C 1
ATOM 558 O O . LYS A 1 70 ? 23.712 14.922 -30.814 1.00 87.62 70 LYS A O 1
ATOM 563 N N . ALA A 1 71 ? 23.842 15.866 -32.848 1.00 85.75 71 ALA A N 1
ATOM 564 C CA . ALA A 1 71 ? 22.849 16.910 -32.587 1.00 85.75 71 ALA A CA 1
ATOM 565 C C . ALA A 1 71 ? 21.453 16.340 -32.255 1.00 85.75 71 ALA A C 1
ATOM 567 O O . ALA A 1 71 ? 20.724 16.905 -31.443 1.00 85.75 71 ALA A O 1
ATOM 568 N N . ALA A 1 72 ? 21.065 15.213 -32.862 1.00 82.50 72 ALA A N 1
ATOM 569 C CA . ALA A 1 72 ? 19.803 14.537 -32.560 1.00 82.50 72 ALA A CA 1
ATOM 570 C C . ALA A 1 72 ? 19.806 13.819 -31.198 1.00 82.50 72 ALA A C 1
ATOM 572 O O . ALA A 1 72 ? 18.738 13.649 -30.604 1.00 82.50 72 ALA A O 1
ATOM 573 N N . MET A 1 73 ? 20.972 13.382 -30.711 1.00 74.75 73 MET A N 1
ATOM 574 C CA . MET A 1 73 ? 21.116 12.808 -29.370 1.00 74.75 73 MET A CA 1
ATOM 575 C C . MET A 1 73 ? 21.100 13.898 -28.295 1.00 74.75 73 MET A C 1
ATOM 577 O O . MET A 1 73 ? 20.350 13.759 -27.339 1.00 74.75 73 MET A O 1
ATOM 581 N N . GLU A 1 74 ? 21.816 15.010 -28.490 1.00 73.44 74 GLU A N 1
ATOM 582 C CA . GLU A 1 74 ? 21.829 16.135 -27.536 1.00 73.44 74 GLU A CA 1
ATOM 583 C C . GLU A 1 74 ? 20.440 16.789 -27.383 1.00 73.44 74 GLU A C 1
ATOM 585 O O . GLU A 1 74 ? 20.033 17.143 -26.283 1.00 73.44 74 GLU A O 1
ATOM 590 N N . LYS A 1 75 ? 19.635 16.854 -28.455 1.00 63.78 75 LYS A N 1
ATOM 591 C CA . LYS A 1 75 ? 18.250 17.371 -28.394 1.00 63.78 75 LYS A CA 1
ATOM 592 C C . LYS A 1 75 ? 17.237 16.427 -27.728 1.00 63.78 75 LYS A C 1
ATOM 594 O O . LYS A 1 75 ? 16.095 16.824 -27.506 1.00 63.78 75 LYS A O 1
ATOM 599 N N . LYS A 1 76 ? 17.587 15.165 -27.444 1.00 57.03 76 LYS A N 1
ATOM 600 C CA . LYS A 1 76 ? 16.662 14.203 -26.808 1.00 57.03 76 LYS A CA 1
ATOM 601 C C . LYS A 1 76 ? 16.580 14.341 -25.290 1.00 57.03 76 LYS A C 1
ATOM 603 O O . LYS A 1 76 ? 15.626 13.804 -24.724 1.00 57.03 76 LYS A O 1
ATOM 608 N N . ASP A 1 77 ? 17.502 15.068 -24.667 1.00 57.88 77 ASP A N 1
ATOM 609 C CA . ASP A 1 77 ? 17.480 15.326 -23.225 1.00 57.88 77 ASP A CA 1
ATOM 610 C C . ASP A 1 77 ? 16.454 16.412 -22.833 1.00 57.88 77 ASP A C 1
ATOM 612 O O . ASP A 1 77 ? 16.071 16.516 -21.669 1.00 57.88 77 ASP A O 1
ATOM 616 N N . GLU A 1 78 ? 15.900 17.136 -23.815 1.00 58.81 78 GLU A N 1
ATOM 617 C CA . GLU A 1 78 ? 14.891 18.193 -23.641 1.00 58.81 78 GLU A CA 1
ATOM 618 C C . GLU A 1 78 ? 13.485 17.776 -24.112 1.00 58.81 78 GLU A C 1
ATOM 620 O O . GLU A 1 78 ? 12.714 18.579 -24.640 1.00 58.81 78 GLU A O 1
ATOM 625 N N . LYS A 1 79 ? 13.094 16.506 -23.960 1.00 60.94 79 LYS A N 1
ATOM 626 C CA . LYS A 1 79 ? 11.669 16.179 -24.135 1.00 60.94 79 LYS A CA 1
ATOM 627 C C . LYS A 1 79 ? 10.888 16.811 -22.978 1.00 60.94 79 LYS A C 1
ATOM 629 O O . LYS A 1 79 ? 11.219 16.502 -21.829 1.00 60.94 79 LYS A O 1
ATOM 634 N N . PRO A 1 80 ? 9.842 17.626 -23.231 1.00 60.56 80 PRO A N 1
ATOM 635 C CA . PRO A 1 80 ? 8.981 18.090 -22.156 1.00 60.56 80 PRO A CA 1
ATOM 636 C C . PRO A 1 80 ? 8.392 16.849 -21.495 1.00 60.56 80 PRO A C 1
ATOM 638 O O . PRO A 1 80 ? 7.763 16.010 -22.150 1.00 60.56 80 PRO A O 1
ATOM 641 N N . LYS A 1 81 ? 8.674 16.680 -20.204 1.00 64.75 81 LYS A N 1
ATOM 642 C CA . LYS A 1 81 ? 8.049 15.624 -19.414 1.00 64.75 81 LYS A CA 1
ATOM 643 C C . LYS A 1 81 ? 6.547 15.842 -19.544 1.00 64.75 81 LYS A C 1
ATOM 645 O O . LYS A 1 81 ? 6.069 16.959 -19.372 1.00 64.75 81 LYS A O 1
ATOM 650 N N . VAL A 1 82 ? 5.814 14.799 -19.929 1.00 65.31 82 VAL A N 1
ATOM 651 C CA . VAL A 1 82 ? 4.350 14.852 -19.974 1.00 65.31 82 VAL A CA 1
ATOM 652 C C . VAL A 1 82 ? 3.877 14.905 -18.526 1.00 65.31 82 VAL A C 1
ATOM 654 O O . VAL A 1 82 ? 3.659 13.877 -17.885 1.00 65.31 82 VAL A O 1
ATOM 657 N N . GLU A 1 83 ? 3.826 16.115 -17.987 1.00 72.81 83 GLU A N 1
ATOM 658 C CA . GLU A 1 83 ? 3.328 16.396 -16.653 1.00 72.81 83 GLU A CA 1
ATOM 659 C C . GLU A 1 83 ? 1.804 16.428 -16.712 1.00 72.81 83 GLU A C 1
ATOM 661 O O . GLU A 1 83 ? 1.193 16.936 -17.658 1.00 72.81 83 GLU A O 1
ATOM 666 N N . ARG A 1 84 ? 1.171 15.786 -15.731 1.00 80.50 84 ARG A N 1
ATOM 667 C CA . ARG A 1 84 ? -0.284 15.811 -15.620 1.00 80.50 84 ARG A CA 1
ATOM 668 C C . ARG A 1 84 ? -0.684 17.204 -15.127 1.00 80.50 84 ARG A C 1
ATOM 670 O O . ARG A 1 84 ? -0.041 17.695 -14.207 1.00 80.50 84 ARG A O 1
ATOM 677 N N . PRO A 1 85 ? -1.713 17.846 -15.704 1.00 80.19 85 PRO A N 1
ATOM 678 C CA . PRO A 1 85 ? -2.191 19.119 -15.183 1.00 80.19 85 PRO A CA 1
ATOM 679 C C . PRO A 1 85 ? -2.634 18.987 -13.720 1.00 80.19 85 PRO A C 1
ATOM 681 O O . PRO A 1 85 ? -3.202 17.966 -13.333 1.00 80.19 85 PRO A O 1
ATOM 684 N N . GLU A 1 86 ? -2.402 20.043 -12.939 1.00 75.44 86 GLU A N 1
ATOM 685 C CA . GLU A 1 86 ? -2.552 20.059 -11.475 1.00 75.44 86 GLU A CA 1
ATOM 686 C C . GLU A 1 86 ? -3.928 19.585 -10.992 1.00 75.44 86 GLU A C 1
ATOM 688 O O . GLU A 1 86 ? -4.021 18.785 -10.071 1.00 75.44 86 GLU A O 1
ATOM 693 N N . TRP A 1 87 ? -5.005 19.963 -11.684 1.00 80.38 87 TRP A N 1
ATOM 694 C CA . TRP A 1 87 ? -6.374 19.547 -11.346 1.00 80.38 87 TRP A CA 1
ATOM 695 C C . TRP A 1 87 ? -6.629 18.031 -11.470 1.00 80.38 87 TRP A C 1
ATOM 697 O O . TRP A 1 87 ? -7.634 17.530 -10.969 1.00 80.38 87 TRP A O 1
ATOM 707 N N . MET A 1 88 ? -5.752 17.291 -12.162 1.00 79.56 88 MET A N 1
ATOM 708 C CA . MET A 1 88 ? -5.791 15.824 -12.225 1.00 79.56 88 MET A CA 1
ATOM 709 C C . MET A 1 88 ? -4.923 15.154 -11.154 1.00 79.56 88 MET A C 1
ATOM 711 O O . MET A 1 88 ? -5.027 13.940 -10.975 1.00 79.56 88 MET A O 1
ATOM 715 N N . ILE A 1 89 ? -4.028 15.904 -10.508 1.00 78.62 89 ILE A N 1
ATOM 716 C CA . ILE A 1 89 ? -3.107 15.406 -9.481 1.00 78.62 89 ILE A CA 1
ATOM 717 C C . ILE A 1 89 ? -3.665 15.732 -8.096 1.00 78.62 89 ILE A C 1
ATOM 719 O O . ILE A 1 89 ? -3.762 14.843 -7.248 1.00 78.62 89 ILE A O 1
ATOM 723 N N . ALA A 1 90 ? -4.076 16.981 -7.890 1.00 77.88 90 ALA A N 1
ATOM 724 C CA . ALA A 1 90 ? -4.620 17.475 -6.643 1.00 77.88 90 ALA A CA 1
ATOM 725 C C . ALA A 1 90 ? -6.088 17.897 -6.811 1.00 77.88 90 ALA A C 1
ATOM 727 O O . ALA A 1 90 ? -6.468 18.506 -7.817 1.00 77.88 90 ALA A O 1
ATOM 728 N N . PRO A 1 91 ? -6.942 17.603 -5.815 1.00 77.62 91 PRO A N 1
ATOM 729 C CA . PRO A 1 91 ? -8.213 18.297 -5.682 1.00 77.62 91 PRO A CA 1
ATOM 730 C C . PRO A 1 91 ? -7.975 19.815 -5.634 1.00 77.62 91 PRO A C 1
ATOM 732 O O . PRO A 1 91 ? -6.959 20.239 -5.080 1.00 77.62 91 PRO A O 1
ATOM 735 N N . PRO A 1 92 ? -8.898 20.641 -6.158 1.00 76.44 92 PRO A N 1
ATOM 736 C CA . PRO A 1 92 ? -8.791 22.087 -6.005 1.00 76.44 92 PRO A CA 1
ATOM 737 C C . PRO A 1 92 ? -8.707 22.458 -4.520 1.00 76.44 92 PRO A C 1
ATOM 739 O O . PRO A 1 92 ? -9.293 21.782 -3.673 1.00 76.44 92 PRO A O 1
ATOM 742 N N . GLU A 1 93 ? -8.003 23.539 -4.201 1.00 71.88 93 GLU A N 1
ATOM 743 C CA . GLU A 1 93 ? -7.957 24.068 -2.840 1.00 71.88 93 GLU A CA 1
ATOM 744 C C . GLU A 1 93 ? -9.336 24.621 -2.468 1.00 71.88 93 GLU A C 1
ATOM 746 O O . GLU A 1 93 ? -9.848 25.580 -3.048 1.00 71.88 93 GLU A O 1
ATOM 751 N N . ILE A 1 94 ? -9.996 23.941 -1.538 1.00 65.50 94 ILE A N 1
ATOM 752 C CA . ILE A 1 94 ? -11.383 24.212 -1.187 1.00 65.50 94 ILE A CA 1
ATOM 753 C C . ILE A 1 94 ? -11.478 25.192 -0.015 1.00 65.50 94 ILE A C 1
ATOM 755 O O . ILE A 1 94 ? -11.626 24.812 1.143 1.00 65.50 94 ILE A O 1
ATOM 759 N N . ASP A 1 95 ? -11.441 26.485 -0.332 1.00 66.88 95 ASP A N 1
ATOM 760 C CA . ASP A 1 95 ? -11.475 27.580 0.652 1.00 66.88 95 ASP A CA 1
ATOM 761 C C . ASP A 1 95 ? -12.874 27.936 1.180 1.00 66.88 95 ASP A C 1
ATOM 763 O O . ASP A 1 95 ? -13.024 28.797 2.051 1.00 66.88 95 ASP A O 1
ATOM 767 N N . TYR A 1 9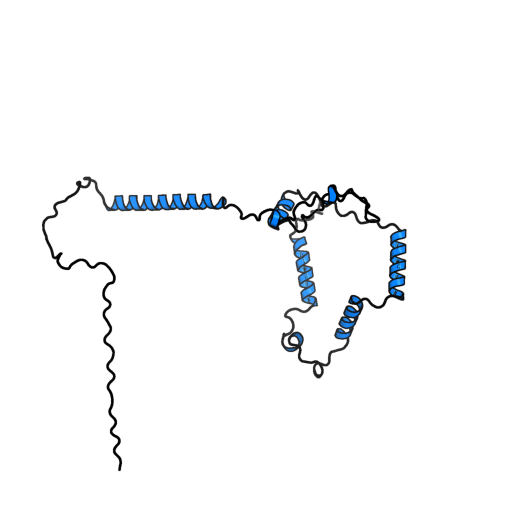6 ? -13.926 27.256 0.722 1.00 60.81 96 TYR A N 1
ATOM 768 C CA . TYR A 1 96 ? -15.301 27.556 1.135 1.00 60.81 96 TYR A CA 1
ATOM 769 C C . TYR A 1 96 ? -15.566 27.341 2.633 1.00 60.81 96 TYR A C 1
ATOM 771 O O . TYR A 1 96 ? -16.503 27.929 3.165 1.00 60.81 96 TYR A O 1
ATOM 779 N N . LEU A 1 97 ? -14.732 26.564 3.331 1.00 61.25 97 LEU A N 1
ATOM 780 C CA . LEU A 1 97 ? -14.808 26.391 4.786 1.00 61.25 97 LEU A CA 1
ATOM 781 C C . LEU A 1 97 ? -14.125 27.523 5.571 1.00 61.25 97 LEU A C 1
ATOM 783 O O . LEU A 1 97 ? -14.518 27.773 6.706 1.00 61.25 97 LEU A O 1
ATOM 787 N N . LYS A 1 98 ? -13.158 28.241 4.981 1.00 62.34 98 LYS A N 1
ATOM 788 C CA . LYS A 1 98 ? -12.451 29.348 5.655 1.00 62.34 98 LYS A CA 1
ATOM 789 C C . LYS A 1 98 ? -13.358 30.565 5.865 1.00 62.34 98 LYS A C 1
ATOM 791 O O . LYS A 1 98 ? -13.243 31.262 6.870 1.00 62.34 98 LYS A O 1
ATOM 796 N N . ASN A 1 99 ? -14.305 30.776 4.947 1.00 61.69 99 ASN A N 1
ATOM 797 C CA . ASN A 1 99 ? -15.274 31.875 5.011 1.00 61.69 99 ASN A CA 1
ATOM 798 C C . ASN A 1 99 ? -16.641 31.440 5.576 1.00 61.69 99 ASN A C 1
ATOM 800 O O . ASN A 1 99 ? -17.513 32.284 5.788 1.00 61.69 99 ASN A O 1
ATOM 804 N N . ALA A 1 100 ? -16.839 30.148 5.866 1.00 60.94 100 ALA A N 1
ATOM 805 C CA . ALA A 1 100 ? -18.076 29.592 6.423 1.00 60.94 100 ALA A CA 1
ATOM 806 C C . ALA A 1 100 ? -18.214 29.813 7.943 1.00 60.94 100 ALA A C 1
ATOM 808 O O . ALA A 1 100 ? -18.750 28.977 8.666 1.00 60.94 100 ALA A O 1
ATOM 809 N N . ASN A 1 101 ? -17.800 30.982 8.435 1.00 58.19 101 ASN A N 1
ATOM 810 C CA . ASN A 1 101 ? -17.991 31.390 9.832 1.00 58.19 101 ASN A CA 1
ATOM 811 C C . ASN A 1 101 ? -19.429 31.866 10.113 1.00 58.19 101 ASN A C 1
ATOM 813 O O . ASN A 1 101 ? -19.741 32.315 11.216 1.00 58.19 101 ASN A O 1
ATOM 817 N N . SER A 1 102 ? -20.328 31.780 9.127 1.00 60.62 102 SER A N 1
ATOM 818 C CA . SER A 1 102 ? -21.719 32.186 9.283 1.00 60.62 102 SER A CA 1
ATOM 819 C C . SER A 1 102 ? -22.610 30.981 9.576 1.00 60.62 102 SER A C 1
ATOM 821 O O . SER A 1 102 ? -22.975 30.199 8.702 1.00 60.62 102 SER A O 1
ATOM 823 N N . SER A 1 103 ? -23.004 30.906 10.843 1.00 59.88 103 SER A N 1
ATOM 824 C CA . SER A 1 103 ? -24.052 30.063 11.422 1.00 59.88 103 SER A CA 1
ATOM 825 C C . SER A 1 103 ? -23.659 28.647 11.886 1.00 59.88 103 SER A C 1
ATOM 827 O O . SER A 1 103 ? -23.989 27.618 11.311 1.00 59.88 103 SER A O 1
ATOM 829 N N . ARG A 1 104 ? -23.140 28.640 13.122 1.00 59.75 104 ARG A N 1
ATOM 830 C CA . ARG A 1 104 ? -23.630 27.774 14.211 1.00 59.75 104 ARG A CA 1
ATOM 831 C C . ARG A 1 104 ? -23.263 26.284 14.078 1.00 59.75 104 ARG A C 1
ATOM 833 O O . ARG A 1 104 ? -24.139 25.423 14.035 1.00 59.75 104 ARG A O 1
ATOM 840 N N . SER A 1 105 ? -21.968 25.969 14.179 1.00 55.59 105 SER A N 1
ATOM 841 C CA . SER A 1 105 ? -21.493 24.612 14.488 1.00 55.59 105 SER A CA 1
ATOM 842 C C . SER A 1 105 ? -21.890 24.225 15.921 1.00 55.59 105 SER A C 1
ATOM 844 O O . SER A 1 105 ? -21.216 24.482 16.917 1.00 55.59 105 SER A O 1
ATOM 846 N N . ARG A 1 106 ? -23.055 23.596 16.061 1.00 62.47 106 ARG A N 1
ATOM 847 C CA . ARG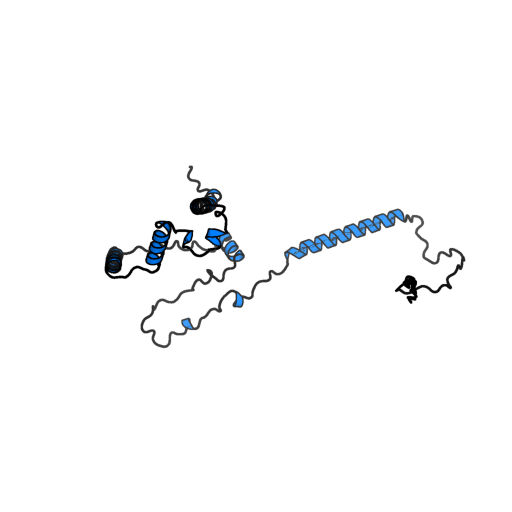 A 1 106 ? -23.417 22.899 17.294 1.00 62.47 106 ARG A CA 1
ATOM 848 C C . ARG A 1 106 ? -22.734 21.535 17.256 1.00 62.47 106 ARG A C 1
ATOM 850 O O . ARG A 1 106 ? -23.295 20.591 16.726 1.00 62.47 106 ARG A O 1
ATOM 857 N N . GLN A 1 107 ? -21.549 21.469 17.862 1.00 68.44 107 GLN A N 1
ATOM 858 C CA . GLN A 1 107 ? -20.809 20.243 18.194 1.00 68.44 107 GLN A CA 1
ATOM 859 C C . GLN A 1 107 ? -20.055 19.559 17.035 1.00 68.44 107 GLN A C 1
ATOM 861 O O . GLN A 1 107 ? -20.391 18.441 16.689 1.00 68.44 107 GLN A O 1
ATOM 866 N N . PHE A 1 108 ? -18.992 20.177 16.507 1.00 58.78 108 PHE A N 1
ATOM 867 C CA . PHE A 1 108 ? -17.731 19.507 16.126 1.00 58.78 108 PHE A CA 1
ATOM 868 C C . PHE A 1 108 ? -16.593 20.545 16.207 1.00 58.78 108 PHE A C 1
ATOM 870 O O . PHE A 1 108 ? -16.850 21.737 16.073 1.00 58.78 108 PHE A O 1
ATOM 877 N N . SER A 1 109 ? -15.381 20.079 16.534 1.00 62.06 109 SER A N 1
ATOM 878 C CA . SER A 1 109 ? -14.176 20.837 16.935 1.00 62.06 109 SER A CA 1
ATOM 879 C C . SER A 1 109 ? -14.033 22.267 16.372 1.00 62.06 109 SER A C 1
ATOM 881 O O . SER A 1 109 ? -13.970 22.450 15.164 1.00 62.06 109 SER A O 1
ATOM 883 N N . ASN A 1 110 ? -13.849 23.257 17.260 1.00 59.62 110 ASN A N 1
ATOM 884 C CA . ASN A 1 110 ? -13.532 24.664 16.935 1.00 59.62 110 ASN A CA 1
ATOM 885 C C . ASN A 1 110 ? -12.039 24.900 16.620 1.00 59.62 110 ASN A C 1
ATOM 887 O O . ASN A 1 110 ? -11.534 26.007 16.795 1.00 59.62 110 ASN A O 1
ATOM 891 N N . LYS A 1 111 ? -11.287 23.855 16.268 1.00 65.69 111 LYS A N 1
ATOM 892 C CA . LYS A 1 111 ? -9.882 24.016 15.889 1.00 65.69 111 LYS A CA 1
ATOM 893 C C . LYS A 1 111 ? -9.844 24.414 14.420 1.00 65.69 111 LYS A C 1
ATOM 895 O O . LYS A 1 111 ? -10.442 23.709 13.610 1.00 65.69 111 LYS A O 1
ATOM 900 N N . ASP A 1 112 ? -9.122 25.485 14.099 1.00 61.66 112 ASP A N 1
ATOM 901 C CA . ASP A 1 112 ? -8.804 25.819 12.713 1.00 61.66 112 ASP A CA 1
ATOM 902 C C . ASP A 1 112 ? -8.236 24.567 12.046 1.00 61.66 112 ASP A C 1
ATOM 904 O O . ASP A 1 112 ? -7.232 24.000 12.495 1.00 61.66 112 ASP A O 1
ATOM 908 N N . VAL A 1 113 ? -8.939 24.079 11.025 1.00 62.38 113 VAL A N 1
ATOM 909 C CA . VAL A 1 113 ? -8.447 22.992 10.190 1.00 62.38 113 VAL A CA 1
ATOM 910 C C . VAL A 1 113 ? -7.291 23.598 9.409 1.00 62.38 113 VAL A C 1
ATOM 912 O O . VAL A 1 113 ? -7.493 24.297 8.420 1.00 62.38 113 VAL A O 1
ATOM 915 N N . GLY A 1 114 ? -6.081 23.421 9.941 1.00 64.62 114 GLY A N 1
ATOM 916 C CA . GLY A 1 114 ? -4.853 23.797 9.256 1.00 64.62 114 GLY A CA 1
ATOM 917 C C . GLY A 1 114 ? -4.728 23.073 7.917 1.00 64.62 114 GLY A C 1
ATOM 918 O O . GLY A 1 114 ? -5.553 22.229 7.568 1.00 64.62 114 GLY A O 1
ATOM 919 N N . GLU A 1 115 ? -3.679 23.399 7.172 1.00 65.50 115 GLU A N 1
ATOM 920 C CA . GLU A 1 115 ? -3.364 22.768 5.892 1.00 65.50 115 GLU A CA 1
ATOM 921 C C . GLU A 1 115 ? -3.392 21.233 6.024 1.00 65.50 115 GLU A C 1
ATOM 923 O O . GLU A 1 115 ? -2.575 20.630 6.725 1.00 65.50 115 GLU A O 1
ATOM 928 N N . ILE A 1 116 ? -4.406 20.600 5.424 1.00 69.81 116 ILE A N 1
ATOM 929 C CA . ILE A 1 116 ? -4.550 19.145 5.433 1.00 69.81 116 ILE A CA 1
ATOM 930 C C . ILE A 1 116 ? -3.505 18.601 4.468 1.00 69.81 116 ILE A C 1
ATOM 932 O O . ILE A 1 116 ? -3.592 18.838 3.265 1.00 69.81 116 ILE A O 1
ATOM 936 N N . ASP A 1 117 ? -2.540 17.848 4.993 1.00 70.94 117 ASP A N 1
ATOM 937 C CA . ASP A 1 117 ? -1.499 17.221 4.185 1.00 70.94 117 ASP A CA 1
ATOM 938 C C . ASP A 1 117 ? -2.101 16.190 3.210 1.00 70.94 117 ASP A C 1
ATOM 940 O O . ASP A 1 117 ? -2.384 15.041 3.561 1.00 70.94 117 ASP A O 1
ATOM 944 N N . SER A 1 118 ? -2.297 16.611 1.961 1.00 75.19 118 SER A N 1
ATOM 945 C CA . SER A 1 118 ? -2.784 15.784 0.854 1.00 75.19 118 SER A CA 1
ATOM 946 C C . SER A 1 118 ? -1.662 14.999 0.160 1.00 75.19 118 SER A C 1
ATOM 948 O O . SER A 1 118 ? -1.949 14.096 -0.635 1.00 75.19 118 SER A O 1
ATOM 950 N N . SER A 1 119 ? -0.391 15.248 0.521 1.00 72.81 119 SER A N 1
ATOM 951 C CA . SER A 1 119 ? 0.791 14.655 -0.129 1.00 72.81 119 SER A CA 1
ATOM 952 C C . SER A 1 119 ? 0.870 13.134 -0.001 1.00 72.81 119 SER A C 1
ATOM 954 O O . SER A 1 119 ? 1.583 12.469 -0.748 1.00 72.81 119 SER A O 1
ATOM 956 N N . SER A 1 120 ? 0.096 12.539 0.907 1.00 77.44 120 SER A N 1
ATOM 957 C CA . SER A 1 120 ? 0.006 11.082 1.021 1.00 77.44 120 SER A CA 1
ATOM 958 C C . SER A 1 120 ? -0.624 10.409 -0.208 1.00 77.44 120 SER A C 1
ATOM 960 O O . SER A 1 120 ? -0.304 9.247 -0.466 1.00 77.44 120 SER A O 1
ATOM 962 N N . TRP A 1 121 ? -1.488 11.105 -0.959 1.00 76.25 121 TRP A N 1
ATOM 963 C CA . TRP A 1 121 ? -2.167 10.561 -2.147 1.00 76.25 121 TRP A CA 1
ATOM 964 C C . TRP A 1 121 ? -1.883 11.337 -3.443 1.00 76.25 121 TRP A C 1
ATOM 966 O O . TRP A 1 121 ? -1.993 10.758 -4.520 1.00 76.25 121 TRP A O 1
ATOM 976 N N . THR A 1 122 ? -1.498 12.611 -3.367 1.00 78.38 122 THR A N 1
ATOM 977 C CA . THR A 1 122 ? -1.226 13.441 -4.556 1.00 78.38 122 THR A CA 1
ATOM 978 C C . THR A 1 122 ? 0.209 13.306 -5.080 1.00 78.38 122 THR A C 1
ATOM 980 O O . THR A 1 122 ? 0.456 13.549 -6.257 1.00 78.38 122 THR A O 1
ATOM 983 N N . ASP A 1 123 ? 1.156 12.868 -4.243 1.00 79.75 123 ASP A N 1
ATOM 984 C CA . ASP A 1 123 ? 2.584 12.841 -4.578 1.00 79.75 123 ASP A CA 1
ATOM 985 C C . ASP A 1 123 ? 2.935 11.662 -5.510 1.00 79.75 123 ASP A C 1
ATOM 987 O O . ASP A 1 123 ? 2.693 10.485 -5.201 1.00 79.75 123 ASP A O 1
ATOM 991 N N . THR A 1 124 ? 3.525 11.962 -6.672 1.00 80.75 124 THR A N 1
ATOM 992 C CA . THR A 1 124 ? 3.952 10.921 -7.618 1.00 80.75 124 THR A CA 1
ATOM 993 C C . THR A 1 124 ? 5.168 10.162 -7.069 1.00 80.75 124 THR A C 1
ATOM 995 O O . THR A 1 124 ? 5.976 10.727 -6.337 1.00 80.75 124 THR A O 1
ATOM 998 N N . PRO A 1 125 ? 5.394 8.879 -7.421 1.00 78.38 125 PRO A N 1
ATOM 999 C CA . PRO A 1 125 ? 6.545 8.131 -6.900 1.00 78.38 125 PRO A CA 1
ATOM 1000 C C . PRO A 1 125 ? 7.905 8.805 -7.151 1.00 78.38 125 PRO A C 1
ATOM 1002 O O . PRO A 1 125 ? 8.795 8.727 -6.304 1.00 78.38 125 PRO A O 1
ATOM 1005 N N . ALA A 1 126 ? 8.053 9.482 -8.295 1.00 79.50 126 ALA A N 1
ATOM 1006 C CA . ALA A 1 126 ? 9.259 10.227 -8.648 1.00 79.50 126 ALA A CA 1
ATOM 1007 C C . ALA A 1 126 ? 9.429 11.487 -7.787 1.00 79.50 126 ALA A C 1
ATOM 1009 O O . ALA A 1 126 ? 10.532 11.801 -7.339 1.00 79.50 126 ALA A O 1
ATOM 1010 N N . GLU A 1 127 ? 8.333 12.187 -7.522 1.00 77.25 127 GLU A N 1
ATOM 1011 C CA . GLU A 1 127 ? 8.320 13.392 -6.706 1.00 77.25 127 GLU A CA 1
ATOM 1012 C C . GLU A 1 127 ? 8.518 13.074 -5.222 1.00 77.25 127 GLU A C 1
ATOM 1014 O O . GLU A 1 127 ? 9.365 13.691 -4.579 1.00 77.25 127 GLU A O 1
ATOM 1019 N N . LYS A 1 128 ? 7.931 11.982 -4.732 1.00 79.88 128 LYS A N 1
ATOM 1020 C CA . LYS A 1 128 ? 8.203 11.423 -3.405 1.00 79.88 128 LYS A CA 1
ATOM 1021 C C . LYS A 1 128 ? 9.672 11.052 -3.215 1.00 79.88 128 LYS A C 1
ATOM 1023 O O . LYS A 1 128 ? 10.242 11.280 -2.146 1.00 79.88 128 LYS A O 1
ATOM 1028 N N . GLU A 1 129 ? 10.311 10.471 -4.234 1.00 77.75 129 GLU A N 1
ATOM 1029 C CA . GLU A 1 129 ? 11.741 10.159 -4.189 1.00 77.75 129 GLU A CA 1
ATOM 1030 C C . GLU A 1 129 ? 12.601 11.428 -4.202 1.00 77.75 129 GLU A C 1
ATOM 1032 O O . GLU A 1 129 ? 13.557 11.516 -3.427 1.00 77.75 129 GLU A O 1
ATOM 1037 N N . ARG A 1 130 ? 12.249 12.417 -5.031 1.00 81.06 130 ARG A N 1
ATOM 1038 C CA . ARG A 1 130 ? 12.902 13.731 -5.074 1.00 81.06 130 ARG A CA 1
ATOM 1039 C C . ARG A 1 130 ? 12.786 14.445 -3.724 1.00 81.06 130 ARG A C 1
ATOM 1041 O O . ARG A 1 130 ? 13.803 14.808 -3.147 1.00 81.06 130 ARG A O 1
ATOM 1048 N N . LYS A 1 131 ? 11.581 14.518 -3.156 1.00 76.31 131 LYS A N 1
ATOM 1049 C CA . LYS A 1 131 ? 11.278 15.109 -1.843 1.00 76.31 131 LYS A CA 1
ATOM 1050 C C . LYS A 1 131 ? 12.006 14.391 -0.699 1.00 76.31 131 LYS A C 1
ATOM 1052 O O . LYS A 1 131 ? 12.466 15.023 0.251 1.00 76.31 131 LYS A O 1
ATOM 1057 N N . ARG A 1 132 ? 12.173 13.063 -0.800 1.00 75.25 132 ARG A N 1
ATOM 1058 C CA . ARG A 1 132 ? 13.006 12.268 0.122 1.00 75.25 132 ARG A CA 1
ATOM 1059 C C . ARG A 1 132 ? 14.496 12.600 -0.021 1.00 75.25 132 ARG A C 1
ATOM 1061 O O . ARG A 1 132 ? 15.173 12.696 0.996 1.00 75.25 132 ARG A O 1
ATOM 1068 N N . LYS A 1 133 ? 15.007 12.739 -1.251 1.00 77.25 133 LYS A N 1
ATOM 1069 C CA . LYS A 1 133 ? 16.418 13.071 -1.535 1.00 77.25 133 LYS A CA 1
ATOM 1070 C C . LYS A 1 133 ? 16.773 14.494 -1.106 1.00 77.25 133 LYS A C 1
ATOM 1072 O O . LYS A 1 133 ? 17.839 14.703 -0.545 1.00 77.25 133 LYS A O 1
ATOM 1077 N N . GLU A 1 134 ? 15.869 15.441 -1.324 1.00 74.69 134 GLU A N 1
ATOM 1078 C CA . GLU A 1 134 ? 16.038 16.849 -0.954 1.00 74.69 134 GLU A CA 1
ATOM 1079 C C . GLU A 1 134 ? 15.797 17.112 0.541 1.00 74.69 134 GLU A C 1
ATOM 1081 O O . GLU A 1 134 ? 16.002 18.227 1.010 1.00 74.69 134 GLU A O 1
ATOM 1086 N N . GLY A 1 135 ? 15.350 16.110 1.308 1.00 63.12 135 GLY A N 1
ATOM 1087 C CA . GLY A 1 135 ? 15.091 16.258 2.743 1.00 63.12 135 GLY A CA 1
ATOM 1088 C C . GLY A 1 135 ? 13.960 17.239 3.082 1.00 63.12 135 GLY A C 1
ATOM 1089 O O . GLY A 1 135 ? 13.786 17.582 4.249 1.00 63.12 135 GLY A O 1
ATOM 1090 N N . THR A 1 136 ? 13.178 17.674 2.087 1.00 58.00 136 THR A N 1
ATOM 1091 C CA . THR A 1 136 ? 12.068 18.637 2.222 1.00 58.00 136 THR A CA 1
ATOM 1092 C C . THR A 1 136 ? 10.821 18.018 2.847 1.00 58.00 136 THR A C 1
ATOM 1094 O O . THR A 1 136 ? 9.956 18.733 3.348 1.00 58.00 136 THR A O 1
ATOM 1097 N N . LEU A 1 137 ? 10.757 16.686 2.942 1.00 55.06 137 LEU A N 1
ATOM 1098 C CA . LEU A 1 137 ? 10.002 16.025 4.007 1.00 55.06 137 LEU A CA 1
ATOM 1099 C C . LEU A 1 137 ? 10.764 16.245 5.315 1.00 55.06 137 LEU A C 1
ATOM 1101 O O . LEU A 1 137 ? 11.424 15.332 5.821 1.00 55.06 137 LEU A O 1
ATOM 1105 N N . GLY A 1 138 ? 10.679 17.475 5.836 1.00 52.81 138 GLY A N 1
ATOM 1106 C CA . GLY A 1 138 ? 11.080 17.799 7.195 1.00 52.81 138 GLY A CA 1
ATOM 1107 C C . GLY A 1 138 ? 10.573 16.676 8.078 1.00 52.81 138 GLY A C 1
ATOM 1108 O O . GLY A 1 138 ? 9.390 16.351 7.998 1.00 52.81 138 GLY A O 1
ATOM 1109 N N . LYS A 1 139 ? 11.514 16.006 8.763 1.00 53.69 139 LYS A N 1
ATOM 1110 C CA . LYS A 1 139 ? 11.319 14.852 9.651 1.00 53.69 139 LYS A CA 1
ATOM 1111 C C . LYS A 1 139 ? 9.853 14.803 10.056 1.00 53.69 139 LYS A C 1
ATOM 1113 O O . LYS A 1 139 ? 9.477 15.627 10.888 1.00 53.69 139 LYS A O 1
ATOM 1118 N N . ARG A 1 140 ? 9.027 13.949 9.413 1.00 53.84 140 ARG A N 1
ATOM 1119 C CA . ARG A 1 140 ? 7.632 13.737 9.840 1.00 53.84 140 ARG A CA 1
ATOM 1120 C C . ARG A 1 140 ? 7.733 13.630 11.341 1.00 53.84 140 ARG A C 1
ATOM 1122 O O . ARG A 1 140 ? 8.447 12.727 11.782 1.00 53.84 140 ARG A O 1
ATOM 1129 N N . LYS A 1 141 ? 7.224 14.645 12.054 1.00 53.91 141 LYS A N 1
ATOM 1130 C CA . LYS A 1 141 ? 7.458 14.832 13.486 1.00 53.91 141 LYS A CA 1
ATOM 1131 C C . LYS A 1 141 ? 7.162 13.466 14.066 1.00 53.91 141 LYS A C 1
ATOM 1133 O O . LYS A 1 141 ? 6.033 13.018 13.876 1.00 53.91 141 LYS A O 1
ATOM 1138 N N . ALA A 1 142 ? 8.204 12.747 14.502 1.00 53.59 142 ALA A N 1
ATOM 1139 C CA . ALA A 1 142 ? 8.073 11.331 14.823 1.00 53.59 142 ALA A CA 1
ATOM 1140 C C . ALA A 1 142 ? 6.888 11.277 15.765 1.00 53.59 142 ALA A C 1
ATOM 1142 O O . ALA A 1 142 ? 6.942 11.988 16.766 1.00 53.59 142 ALA A O 1
ATOM 1143 N N . GLU A 1 143 ? 5.799 10.639 15.323 1.00 58.28 143 GLU A N 1
ATOM 1144 C CA . GLU A 1 143 ? 4.485 10.781 15.940 1.00 58.28 143 GLU A CA 1
ATOM 1145 C C . GLU A 1 143 ? 4.709 10.502 17.417 1.00 58.28 143 GLU A C 1
ATOM 1147 O O . GLU A 1 143 ? 5.101 9.385 17.769 1.00 58.28 143 GLU A O 1
ATOM 1152 N N . GLU A 1 144 ? 4.691 11.564 18.235 1.00 63.66 144 GLU A N 1
ATOM 1153 C CA . GLU A 1 144 ? 5.135 11.431 19.615 1.00 63.66 144 GLU A CA 1
ATOM 1154 C C . GLU A 1 144 ? 4.245 10.351 20.210 1.00 63.66 144 GLU A C 1
ATOM 1156 O O . GLU A 1 144 ? 3.026 10.406 19.998 1.00 63.66 144 GLU A O 1
ATOM 1161 N N . PRO A 1 145 ? 4.828 9.315 20.841 1.00 64.75 145 PRO A N 1
ATOM 1162 C CA . PRO A 1 145 ? 4.038 8.200 21.320 1.00 64.75 145 PRO A CA 1
ATOM 1163 C C . PRO A 1 145 ? 2.940 8.789 22.191 1.00 64.75 145 PRO A C 1
ATOM 1165 O O . PRO A 1 145 ? 3.238 9.481 23.161 1.00 64.75 145 PRO A O 1
ATOM 1168 N N . ILE A 1 146 ? 1.684 8.583 21.790 1.00 72.50 146 ILE A N 1
ATOM 1169 C CA . ILE A 1 146 ? 0.531 9.140 22.491 1.00 72.50 146 ILE A CA 1
ATOM 1170 C C . ILE A 1 146 ? 0.616 8.625 23.930 1.00 72.50 146 ILE A C 1
ATOM 1172 O O . ILE A 1 146 ? 0.402 7.438 24.188 1.00 72.50 146 ILE A O 1
ATOM 1176 N N . VAL A 1 147 ? 1.005 9.500 24.859 1.00 79.12 147 VAL A N 1
ATOM 1177 C CA . VAL A 1 147 ? 1.157 9.142 26.268 1.00 79.12 147 VAL A CA 1
ATOM 1178 C C . VAL A 1 147 ? -0.239 9.127 26.868 1.00 79.12 147 VAL A C 1
ATOM 1180 O O . VAL A 1 147 ? -0.811 10.168 27.184 1.00 79.12 147 VAL A O 1
ATOM 1183 N N . TYR A 1 148 ? -0.817 7.936 26.978 1.00 82.06 148 TYR A N 1
ATOM 1184 C CA . TYR A 1 148 ? -2.093 7.754 27.657 1.00 82.06 148 TYR A CA 1
ATOM 1185 C C . TYR A 1 148 ? -1.931 8.019 29.157 1.00 82.06 148 TYR A C 1
ATOM 1187 O O . TYR A 1 148 ? -0.995 7.522 29.788 1.00 82.06 148 TYR A O 1
ATOM 1195 N N . SER A 1 149 ? -2.867 8.775 29.733 1.00 90.00 149 SER A N 1
ATOM 1196 C CA . SER A 1 149 ? -2.979 8.943 31.184 1.00 90.00 149 SER A CA 1
ATOM 1197 C C . SER A 1 149 ? -3.206 7.585 31.865 1.00 90.00 149 SER A C 1
ATOM 1199 O O . SER A 1 149 ? -3.808 6.680 31.278 1.00 90.00 149 SER A O 1
ATOM 1201 N N . SER A 1 150 ? -2.779 7.433 33.124 1.00 90.44 150 SER A N 1
ATOM 1202 C CA . SER A 1 150 ? -3.064 6.229 33.923 1.00 90.44 150 SER A CA 1
ATOM 1203 C C . SER A 1 150 ? -4.564 5.911 33.964 1.00 90.44 150 SER A C 1
ATOM 1205 O O . SER A 1 150 ? -4.958 4.756 33.806 1.00 90.44 150 SER A O 1
ATOM 1207 N N . GLN A 1 151 ? -5.405 6.945 34.050 1.00 93.25 151 GLN A N 1
ATOM 1208 C CA . GLN A 1 151 ? -6.863 6.815 34.033 1.00 93.25 151 GLN A CA 1
ATOM 1209 C C . GLN A 1 151 ? -7.393 6.295 32.690 1.00 93.25 151 GLN A C 1
ATOM 1211 O O . GLN A 1 151 ? -8.368 5.543 32.657 1.00 93.25 151 GLN A O 1
ATOM 1216 N N . ASP A 1 152 ? -6.767 6.670 31.571 1.00 92.06 152 ASP A N 1
ATOM 1217 C CA . ASP A 1 152 ? -7.176 6.190 30.247 1.00 92.06 152 ASP A CA 1
ATOM 1218 C C . ASP A 1 152 ? -6.860 4.704 30.078 1.00 92.06 152 ASP A C 1
ATOM 1220 O O . ASP A 1 152 ? -7.658 3.958 29.505 1.00 92.06 152 ASP A O 1
ATOM 1224 N N . ILE A 1 153 ? -5.727 4.258 30.628 1.00 93.56 153 ILE A N 1
ATOM 1225 C CA . ILE A 1 153 ? -5.331 2.848 30.642 1.00 93.56 153 ILE A CA 1
ATOM 1226 C C . ILE A 1 153 ? -6.315 2.032 31.488 1.00 93.56 153 ILE A C 1
ATOM 1228 O O . ILE A 1 153 ? -6.777 0.981 31.042 1.00 93.56 153 ILE A O 1
ATOM 1232 N N . GLU A 1 154 ? -6.674 2.513 32.680 1.00 95.88 154 GLU A N 1
ATOM 1233 C CA . GLU A 1 154 ? -7.658 1.858 33.552 1.0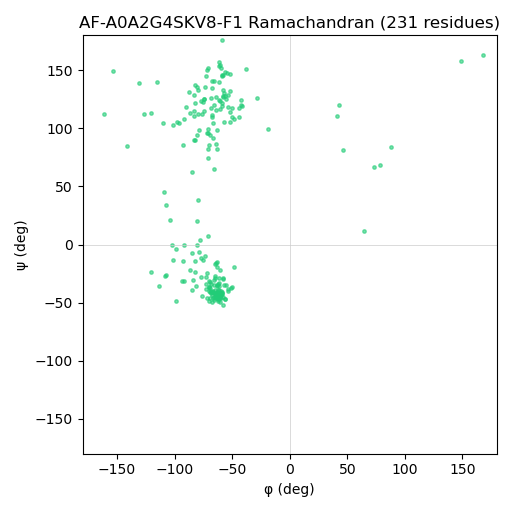0 95.88 154 GLU A CA 1
ATOM 1234 C C . GLU A 1 154 ? -9.038 1.775 32.898 1.00 95.88 154 GLU A C 1
ATOM 1236 O O . GLU A 1 154 ? -9.635 0.697 32.841 1.00 95.88 154 GLU A O 1
ATOM 1241 N N . ARG A 1 155 ? -9.520 2.882 32.317 1.00 95.31 155 ARG A N 1
ATOM 1242 C CA . ARG A 1 155 ? -10.799 2.913 31.597 1.00 95.31 155 ARG A CA 1
ATOM 1243 C C . ARG A 1 155 ? -10.799 1.927 30.432 1.00 95.31 155 ARG A C 1
ATOM 1245 O O . ARG A 1 155 ? -11.774 1.203 30.236 1.00 95.31 155 ARG A O 1
ATOM 1252 N N . ARG A 1 156 ? -9.702 1.868 29.673 1.00 94.00 156 ARG A N 1
ATOM 1253 C CA . ARG A 1 156 ? -9.547 0.921 28.567 1.00 94.00 156 ARG A CA 1
ATOM 1254 C C . ARG A 1 156 ? -9.598 -0.525 29.054 1.00 94.00 156 ARG A C 1
ATOM 1256 O O . ARG A 1 156 ? -10.323 -1.317 28.461 1.00 94.00 156 ARG A O 1
ATOM 1263 N N . ARG A 1 157 ? -8.893 -0.855 30.141 1.00 95.38 157 ARG A N 1
ATOM 1264 C CA . ARG A 1 157 ? -8.930 -2.196 30.750 1.00 95.38 157 ARG A CA 1
ATOM 1265 C C . ARG A 1 157 ? -10.343 -2.575 31.185 1.00 95.38 157 ARG A C 1
ATOM 1267 O O . ARG A 1 157 ? -10.806 -3.651 30.828 1.00 95.38 157 ARG A O 1
ATOM 1274 N N . ALA A 1 158 ? -11.063 -1.675 31.855 1.00 95.88 158 ALA A N 1
ATOM 1275 C CA . ALA A 1 158 ? -12.445 -1.919 32.268 1.00 95.88 158 ALA A CA 1
ATOM 1276 C C . ALA A 1 158 ? -13.380 -2.182 31.068 1.00 95.88 158 ALA A C 1
ATOM 1278 O O . ALA A 1 158 ? -14.204 -3.098 31.105 1.00 95.88 158 ALA A O 1
ATOM 1279 N N . ILE A 1 159 ? -13.225 -1.423 29.976 1.00 95.31 159 ILE A N 1
ATOM 1280 C CA . ILE A 1 159 ? -13.980 -1.633 28.729 1.00 95.31 159 ILE A CA 1
ATOM 1281 C C . ILE A 1 159 ? -13.619 -2.978 28.087 1.00 95.31 159 ILE A C 1
ATOM 1283 O O . ILE A 1 159 ? -14.504 -3.691 27.613 1.00 95.31 159 ILE A O 1
ATOM 1287 N N . GLU A 1 160 ? -12.336 -3.338 28.051 1.00 93.19 160 GLU A N 1
ATOM 1288 C CA . GLU A 1 160 ? -11.876 -4.625 27.524 1.00 93.19 160 GLU A CA 1
ATOM 1289 C C . GLU A 1 160 ? -12.441 -5.793 28.345 1.00 93.19 160 GLU A C 1
ATOM 1291 O O . GLU A 1 160 ? -13.008 -6.716 27.764 1.00 93.19 160 GLU A O 1
ATOM 1296 N N . GLU A 1 161 ? -12.405 -5.724 29.677 1.00 95.06 161 GLU A N 1
ATOM 1297 C CA . GLU A 1 161 ? -13.006 -6.735 30.554 1.00 95.06 161 GLU A CA 1
ATOM 1298 C C . GLU A 1 161 ? -14.518 -6.870 30.353 1.00 95.06 161 GLU A C 1
ATOM 1300 O O . GLU A 1 161 ? -15.037 -7.986 30.265 1.00 95.06 161 GLU A O 1
ATOM 1305 N N . TYR A 1 162 ? -15.233 -5.746 30.252 1.00 95.06 162 TYR A N 1
ATOM 1306 C CA . TYR A 1 162 ? -16.669 -5.747 29.978 1.00 95.06 162 TYR A CA 1
ATOM 1307 C C . TYR A 1 162 ? -16.973 -6.385 28.621 1.00 95.06 162 TYR A C 1
ATOM 1309 O O . TYR A 1 162 ? -17.847 -7.252 28.523 1.00 95.06 162 TYR A O 1
ATOM 1317 N N . ASN A 1 163 ? -16.217 -6.012 27.585 1.00 92.50 163 ASN A N 1
ATOM 1318 C CA . ASN A 1 163 ? -16.352 -6.583 26.250 1.00 92.50 163 ASN A CA 1
ATOM 1319 C C . ASN A 1 163 ? -16.087 -8.093 26.258 1.00 92.50 163 ASN A C 1
ATOM 1321 O O . ASN A 1 163 ? -16.836 -8.832 25.634 1.00 92.50 163 ASN A O 1
ATOM 1325 N N . MET A 1 164 ? -15.077 -8.572 26.985 1.00 88.12 164 MET A N 1
ATOM 1326 C CA . MET A 1 164 ? -14.777 -10.006 27.063 1.00 88.12 164 MET A CA 1
ATOM 1327 C C . MET A 1 164 ? -15.882 -10.811 27.761 1.00 88.12 164 MET A C 1
ATOM 1329 O O . MET A 1 164 ? -16.084 -11.975 27.422 1.00 88.12 164 MET A O 1
ATOM 1333 N N . LYS A 1 165 ? -16.601 -10.209 28.718 1.00 90.31 165 LYS A N 1
ATOM 1334 C CA . LYS A 1 165 ? -17.677 -10.876 29.473 1.00 90.31 165 LYS A CA 1
ATOM 1335 C C . LYS A 1 165 ? -19.031 -10.832 28.764 1.00 90.31 165 LYS A C 1
ATOM 1337 O O . LYS A 1 165 ? -19.783 -11.796 28.836 1.00 90.31 165 LYS A O 1
ATOM 1342 N N . THR A 1 166 ? -19.361 -9.711 28.126 1.00 91.44 166 THR A N 1
ATOM 1343 C CA . THR A 1 166 ? -20.724 -9.446 27.627 1.00 91.44 166 THR A CA 1
ATOM 1344 C C . THR A 1 166 ? -20.845 -9.501 26.112 1.00 91.44 166 THR A C 1
ATOM 1346 O O . THR A 1 166 ? -21.927 -9.777 25.591 1.00 91.44 166 THR A O 1
ATOM 1349 N N . ARG A 1 167 ? -19.761 -9.231 25.378 1.00 90.31 167 ARG A N 1
ATOM 1350 C CA . ARG A 1 167 ? -19.821 -9.129 23.923 1.00 90.31 167 ARG A CA 1
ATOM 1351 C C . ARG A 1 167 ? -19.756 -10.524 23.298 1.00 90.31 167 ARG A C 1
ATOM 1353 O O . ARG A 1 167 ? -18.912 -11.331 23.689 1.00 90.31 167 ARG A O 1
ATOM 1360 N N . PRO A 1 168 ? -20.577 -10.811 22.274 1.00 88.56 168 PRO A N 1
ATOM 1361 C CA . PRO A 1 168 ? -20.392 -12.015 21.478 1.00 88.56 168 PRO A CA 1
ATOM 1362 C C . PRO A 1 168 ? -19.028 -11.992 20.777 1.00 88.56 168 PRO A C 1
ATOM 1364 O O . PRO A 1 168 ? -18.442 -10.931 20.536 1.00 88.56 168 PRO A O 1
ATOM 1367 N N . MET A 1 169 ? -18.531 -13.177 20.418 1.00 87.94 169 MET A N 1
ATOM 1368 C CA . MET A 1 169 ? -17.258 -13.313 19.712 1.00 87.94 169 MET A CA 1
ATOM 1369 C C . MET A 1 169 ? -17.220 -12.422 18.462 1.00 87.94 169 MET A C 1
ATOM 1371 O O . MET A 1 169 ? -18.147 -12.414 17.654 1.00 87.94 169 MET A O 1
ATOM 1375 N N . SER A 1 170 ? -16.123 -11.680 18.293 1.00 90.25 170 SER A N 1
ATOM 1376 C CA . SER A 1 170 ? -15.879 -10.892 17.080 1.00 90.25 170 SER A CA 1
ATOM 1377 C C . SER A 1 170 ? -15.871 -11.799 15.849 1.00 90.25 170 SER A C 1
ATOM 1379 O O . SER A 1 170 ? -15.360 -12.915 15.915 1.00 90.25 170 SER A O 1
ATOM 1381 N N . LEU A 1 171 ? -16.349 -11.308 14.701 1.00 92.88 171 LEU A N 1
ATOM 1382 C CA . LEU A 1 171 ? -16.290 -12.030 13.423 1.00 92.88 171 LEU A CA 1
ATOM 1383 C C . LEU A 1 171 ? -14.875 -12.544 13.111 1.00 92.88 171 LEU A C 1
ATOM 1385 O O . LEU A 1 171 ? -14.703 -13.656 12.610 1.00 92.88 171 LEU A O 1
ATOM 1389 N N . LEU A 1 172 ? -13.855 -11.753 13.455 1.00 92.62 172 LEU A N 1
ATOM 1390 C CA . LEU A 1 172 ? -12.457 -12.128 13.271 1.00 92.62 172 LEU A CA 1
ATOM 1391 C C . LEU A 1 172 ? -12.080 -13.308 14.179 1.00 92.62 172 LEU A C 1
ATOM 1393 O O . LEU A 1 172 ? -11.414 -14.241 13.731 1.00 92.62 172 LEU A O 1
ATOM 1397 N N . GLU A 1 173 ? -12.551 -13.303 15.425 1.00 90.75 173 GLU A N 1
ATOM 1398 C CA . GLU A 1 173 ? -12.312 -14.387 16.379 1.00 90.75 173 GLU A CA 1
ATOM 1399 C C . GLU A 1 173 ? -13.072 -15.659 15.982 1.00 90.75 173 GLU A C 1
ATOM 1401 O O . GLU A 1 173 ? -12.486 -16.740 15.965 1.00 90.75 173 GLU A O 1
ATOM 1406 N N . ILE A 1 174 ? -14.320 -15.528 15.521 1.00 93.88 174 ILE A N 1
ATOM 1407 C CA . ILE A 1 174 ? -15.102 -16.625 14.934 1.00 93.88 174 ILE A CA 1
ATOM 1408 C C . ILE A 1 174 ? -14.338 -17.242 13.757 1.00 93.88 174 ILE A C 1
ATOM 1410 O O . ILE A 1 174 ? -14.191 -18.463 13.675 1.00 93.88 174 ILE A O 1
ATOM 1414 N N . HIS A 1 175 ? -13.798 -16.414 12.858 1.00 94.25 175 HIS A N 1
ATOM 1415 C CA . HIS A 1 175 ? -13.046 -16.902 11.708 1.00 94.25 175 HIS A CA 1
ATOM 1416 C C . HIS A 1 175 ? -11.726 -17.575 12.118 1.00 94.25 175 HIS A C 1
ATOM 1418 O O . HIS A 1 175 ? -11.388 -18.637 11.588 1.00 94.25 175 HIS A O 1
ATOM 1424 N N . ARG A 1 176 ? -11.000 -17.022 13.102 1.00 92.25 176 ARG A N 1
ATOM 1425 C CA . ARG A 1 176 ? -9.795 -17.652 13.671 1.00 92.25 176 ARG A CA 1
ATOM 1426 C C . ARG A 1 176 ? -10.113 -19.007 14.292 1.00 92.25 176 ARG A C 1
ATOM 1428 O O . ARG A 1 176 ? -9.393 -19.966 14.018 1.00 92.25 176 ARG A O 1
ATOM 1435 N N . GLN A 1 177 ? -11.177 -19.105 15.085 1.00 91.31 177 GLN A N 1
ATOM 1436 C CA . GLN A 1 177 ? -11.610 -20.365 15.684 1.00 91.31 177 GLN A CA 1
ATOM 1437 C C . GLN A 1 177 ? -12.032 -21.380 14.621 1.00 91.31 177 GLN A C 1
ATOM 1439 O O . GLN A 1 177 ? -11.588 -22.523 14.675 1.00 91.31 177 GLN A O 1
ATOM 1444 N N . LYS A 1 178 ? -12.811 -20.971 13.610 1.00 90.56 178 LYS A N 1
ATOM 1445 C CA . LYS A 1 178 ? -13.209 -21.846 12.496 1.00 90.56 178 LYS A CA 1
ATOM 1446 C C . LYS A 1 178 ? -11.993 -22.390 11.743 1.00 90.56 178 LYS A C 1
ATOM 1448 O O . LYS A 1 178 ? -11.945 -23.579 11.453 1.00 90.56 178 LYS A O 1
ATOM 1453 N N . LYS A 1 179 ? -10.987 -21.545 11.496 1.00 88.12 179 LYS A N 1
ATOM 1454 C CA . LYS A 1 179 ? -9.735 -21.938 10.832 1.00 88.12 179 LYS A CA 1
ATOM 1455 C C . LYS A 1 179 ? -8.861 -22.867 11.682 1.00 88.12 179 LYS A C 1
ATOM 1457 O O . LYS A 1 179 ? -8.157 -23.707 11.129 1.00 88.12 179 LYS A O 1
ATOM 1462 N N . LYS A 1 180 ? -8.864 -22.707 13.011 1.00 87.31 180 LYS A N 1
ATOM 1463 C CA . LYS A 1 180 ? -8.195 -23.647 13.927 1.00 87.31 180 LYS A CA 1
ATOM 1464 C C . LYS A 1 180 ? -8.905 -25.000 13.916 1.00 87.31 180 LYS A C 1
ATOM 1466 O O . LYS A 1 180 ? -8.261 -26.003 13.637 1.00 87.31 180 LYS A O 1
ATOM 1471 N N . LYS A 1 181 ? -10.234 -25.005 14.075 1.00 86.06 181 LYS A N 1
ATOM 1472 C CA . LYS A 1 181 ? -11.064 -26.220 14.024 1.00 86.06 181 LYS A CA 1
ATOM 1473 C C . LYS A 1 181 ? -10.884 -26.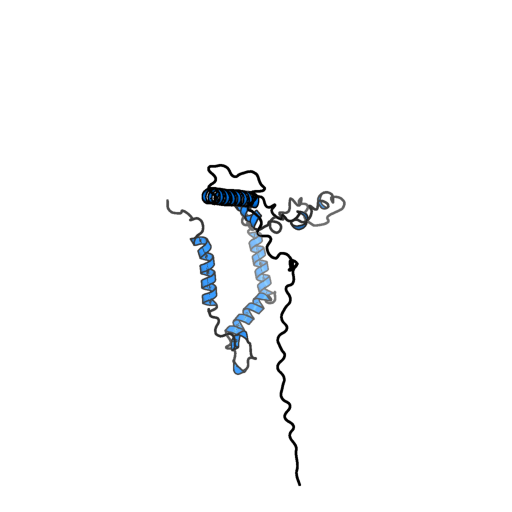988 12.716 1.00 86.06 181 LYS A C 1
ATOM 1475 O O . LYS A 1 181 ? -10.614 -28.178 12.763 1.00 86.06 181 LYS A O 1
ATOM 1480 N N . SER A 1 182 ? -10.915 -26.307 11.567 1.00 80.12 182 SER A N 1
ATOM 1481 C CA . SER A 1 182 ? -10.697 -26.950 10.260 1.00 80.12 182 SER A CA 1
ATOM 1482 C C . SER A 1 182 ? -9.289 -27.526 10.077 1.00 80.12 182 SER A C 1
ATOM 1484 O O . SER A 1 182 ? -9.059 -28.286 9.147 1.00 80.12 182 SER A O 1
ATOM 1486 N N . LYS A 1 183 ? -8.319 -27.116 10.903 1.00 78.12 183 LYS A N 1
ATOM 1487 C CA . LYS A 1 183 ? -6.952 -27.643 10.877 1.00 78.12 183 LYS A CA 1
ATOM 1488 C C . LYS A 1 183 ? -6.757 -28.801 11.860 1.00 78.12 183 LYS A C 1
ATOM 1490 O O . LYS A 1 183 ? -5.921 -29.659 11.607 1.00 78.12 183 LYS A O 1
ATOM 1495 N N . GLU A 1 184 ? -7.478 -28.789 12.979 1.00 74.38 184 GLU A N 1
ATOM 1496 C CA . GLU A 1 184 ? -7.403 -29.813 14.029 1.00 74.38 184 GLU A CA 1
ATOM 1497 C C . GLU A 1 184 ? -8.227 -31.057 13.693 1.00 74.38 184 GLU A C 1
ATOM 1499 O O . GLU A 1 184 ? -7.793 -32.166 13.993 1.00 74.38 184 GLU A O 1
ATOM 1504 N N . THR A 1 185 ? -9.382 -30.903 13.041 1.00 73.38 185 THR A N 1
ATOM 1505 C CA . THR A 1 185 ? -10.147 -32.053 12.553 1.00 73.38 185 THR A CA 1
ATOM 1506 C C . THR A 1 185 ? -9.571 -32.498 11.210 1.00 73.38 185 THR A C 1
ATOM 1508 O O . THR A 1 185 ? -9.663 -31.718 10.256 1.00 73.38 185 THR A O 1
ATOM 1511 N N . PRO A 1 186 ? -8.984 -33.705 11.092 1.00 69.44 186 PRO A N 1
ATOM 1512 C CA . PRO A 1 186 ? -8.544 -34.209 9.799 1.00 69.44 186 PRO A CA 1
ATOM 1513 C C . PRO A 1 186 ? -9.768 -34.313 8.883 1.00 69.44 186 PRO A C 1
ATOM 1515 O O . PRO A 1 186 ? -10.723 -35.027 9.184 1.00 69.44 186 PRO A O 1
ATOM 1518 N N . GLU A 1 187 ? -9.776 -33.534 7.802 1.00 71.81 187 GLU A N 1
ATOM 1519 C CA . GLU A 1 187 ? -10.855 -33.577 6.818 1.00 71.81 187 GLU A CA 1
ATOM 1520 C C . GLU A 1 187 ? -10.837 -34.949 6.127 1.00 71.81 187 GLU A C 1
ATOM 1522 O O . GLU A 1 187 ? -9.842 -35.326 5.507 1.00 71.81 187 GLU A O 1
ATOM 1527 N N . ASP A 1 188 ? -11.938 -35.697 6.233 1.00 78.50 188 ASP A N 1
ATOM 1528 C CA . ASP A 1 188 ? -12.129 -36.954 5.510 1.00 78.50 188 ASP A CA 1
ATOM 1529 C C . ASP A 1 188 ? -12.230 -36.654 4.007 1.00 78.50 188 ASP A C 1
ATOM 1531 O O . ASP A 1 188 ? -13.239 -36.135 3.520 1.00 78.50 188 ASP A O 1
ATOM 1535 N N . VAL A 1 189 ? -11.150 -36.949 3.276 1.00 77.12 189 VAL A N 1
ATOM 1536 C CA . VAL A 1 189 ? -11.001 -36.647 1.843 1.00 77.12 189 VAL A CA 1
ATOM 1537 C C . VAL A 1 189 ? -12.119 -37.290 1.018 1.00 77.12 189 VAL A C 1
ATOM 1539 O O . VAL A 1 189 ? -12.532 -36.717 0.017 1.00 77.12 189 VAL A O 1
ATOM 1542 N N . SER A 1 190 ? -12.664 -38.427 1.468 1.00 79.25 190 SER A N 1
ATOM 1543 C CA . SER A 1 190 ? -13.739 -39.142 0.768 1.00 79.25 190 SER A CA 1
ATOM 1544 C C . SER A 1 190 ? -15.102 -38.441 0.839 1.00 79.25 190 SER A C 1
ATOM 1546 O O . SER A 1 190 ? -15.947 -38.643 -0.030 1.00 79.25 190 SER A O 1
ATOM 1548 N N . LYS A 1 191 ? -15.323 -37.605 1.862 1.00 84.19 191 LYS A N 1
ATOM 1549 C CA . LYS A 1 191 ? -16.589 -36.888 2.096 1.00 84.19 191 LYS A CA 1
ATOM 1550 C C . LYS A 1 191 ? -16.536 -35.427 1.665 1.00 84.19 191 LYS A C 1
ATOM 1552 O O . LYS A 1 191 ? -17.573 -34.765 1.609 1.00 84.19 191 LYS A O 1
ATOM 1557 N N . ARG A 1 192 ? -15.341 -34.899 1.401 1.00 83.75 192 ARG A N 1
ATOM 1558 C CA . ARG A 1 192 ? -15.152 -33.524 0.942 1.00 83.75 192 ARG A CA 1
ATOM 1559 C C . ARG A 1 192 ? -15.455 -33.444 -0.562 1.00 83.75 192 ARG A C 1
ATOM 1561 O O . ARG A 1 192 ? -14.944 -34.268 -1.315 1.00 83.75 192 ARG A O 1
ATOM 1568 N N . PRO A 1 193 ? -16.236 -32.454 -1.036 1.00 87.19 193 PRO A N 1
ATOM 1569 C CA . PRO A 1 193 ? -16.366 -32.223 -2.469 1.00 87.19 193 PRO A CA 1
ATOM 1570 C C . PRO A 1 193 ? -15.008 -31.859 -3.079 1.00 87.19 193 PRO A C 1
ATOM 1572 O O . PRO A 1 193 ? -14.134 -31.301 -2.407 1.00 87.19 193 PRO A O 1
ATOM 1575 N N . PHE A 1 194 ? -14.854 -32.157 -4.365 1.00 85.94 194 PHE A N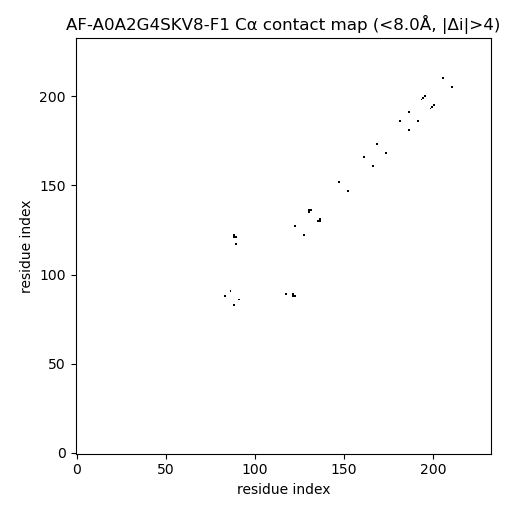 1
ATOM 1576 C CA . PHE A 1 194 ? -13.644 -31.837 -5.109 1.00 85.94 194 PHE A CA 1
ATOM 1577 C C . PHE A 1 194 ? -13.321 -30.337 -5.025 1.00 85.94 194 PHE A C 1
ATOM 1579 O O . PHE A 1 194 ? -14.146 -29.488 -5.365 1.00 85.94 194 PHE A O 1
ATOM 1586 N N . ASP A 1 195 ? -12.107 -30.021 -4.582 1.00 85.44 195 ASP A N 1
ATOM 1587 C CA . ASP A 1 195 ? -11.558 -28.671 -4.499 1.00 85.44 195 ASP A CA 1
ATOM 1588 C C . ASP A 1 195 ? -10.298 -28.631 -5.358 1.00 85.44 195 ASP A C 1
ATOM 1590 O O . ASP A 1 195 ? -9.282 -29.248 -5.029 1.00 85.44 195 ASP A O 1
ATOM 1594 N N . ARG A 1 196 ? -10.346 -27.869 -6.455 1.00 87.50 196 ARG A N 1
ATOM 1595 C CA . ARG A 1 196 ? -9.221 -27.715 -7.385 1.00 87.50 196 ARG A CA 1
ATOM 1596 C C . ARG A 1 196 ? -7.922 -27.356 -6.661 1.00 87.50 196 ARG A C 1
ATOM 1598 O O . ARG A 1 196 ? -6.858 -27.815 -7.074 1.00 87.50 196 ARG A O 1
ATOM 1605 N N . GLU A 1 197 ? -7.983 -26.546 -5.606 1.00 80.56 197 GLU A N 1
ATOM 1606 C CA . GLU A 1 197 ? -6.778 -26.132 -4.894 1.00 80.56 197 GLU A CA 1
ATOM 1607 C C . GLU A 1 197 ? -6.196 -27.201 -3.972 1.00 80.56 197 GLU A C 1
ATOM 1609 O O . GLU A 1 197 ? -4.993 -27.183 -3.719 1.00 80.56 197 GLU A O 1
ATOM 1614 N N . LYS A 1 198 ? -7.022 -28.106 -3.445 1.00 80.00 198 LYS A N 1
ATOM 1615 C CA . LYS A 1 198 ? -6.559 -29.190 -2.568 1.00 80.00 198 LYS A CA 1
ATOM 1616 C C . LYS A 1 198 ? -6.226 -30.461 -3.350 1.00 80.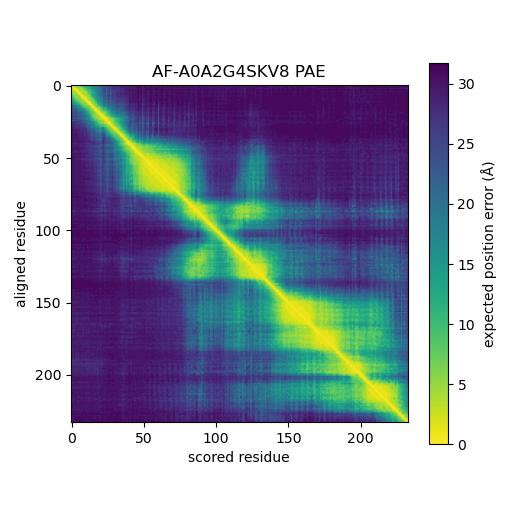00 198 LYS A C 1
ATOM 1618 O O . LYS A 1 198 ? -5.329 -31.190 -2.942 1.00 80.00 198 LYS A O 1
ATOM 1623 N N . ASP A 1 199 ? -6.928 -30.694 -4.459 1.00 81.75 199 ASP A N 1
ATOM 1624 C CA . ASP A 1 199 ? -6.936 -31.977 -5.168 1.00 81.75 199 ASP A CA 1
ATOM 1625 C C . ASP A 1 199 ? -6.160 -31.948 -6.498 1.00 81.75 199 ASP A C 1
ATOM 1627 O O . ASP A 1 199 ? -5.650 -32.981 -6.921 1.00 81.75 199 ASP A O 1
ATOM 1631 N N . LEU A 1 200 ? -6.026 -30.784 -7.156 1.00 82.44 200 LEU A N 1
ATOM 1632 C CA . LEU A 1 200 ? -5.263 -30.649 -8.413 1.00 82.44 200 LEU A CA 1
ATOM 1633 C C . LEU A 1 200 ? -4.004 -29.803 -8.294 1.00 82.44 200 LEU A C 1
ATOM 1635 O O . LEU A 1 200 ? -3.019 -30.075 -8.983 1.00 82.44 200 LEU A O 1
ATOM 1639 N N . LEU A 1 201 ? -4.019 -28.749 -7.474 1.00 77.44 201 LEU A N 1
ATOM 1640 C CA . LEU A 1 201 ? -2.789 -28.025 -7.187 1.00 77.44 201 LEU A CA 1
ATOM 1641 C C . LEU A 1 201 ? -1.928 -28.938 -6.308 1.00 77.44 201 LEU A C 1
ATOM 1643 O O . LEU A 1 201 ? -2.104 -28.995 -5.094 1.00 77.44 201 LEU A O 1
ATOM 1647 N N . ALA A 1 202 ? -1.008 -29.662 -6.953 1.00 63.19 202 ALA A N 1
ATOM 1648 C CA . ALA A 1 202 ? 0.101 -30.381 -6.329 1.00 63.19 202 ALA A CA 1
ATOM 1649 C C . ALA A 1 202 ? 0.681 -29.576 -5.147 1.00 63.19 202 ALA A C 1
ATOM 1651 O O . ALA A 1 202 ? 0.612 -28.339 -5.191 1.00 63.19 202 ALA A O 1
ATOM 1652 N N . PRO A 1 203 ? 1.252 -30.233 -4.108 1.00 68.44 203 PRO A N 1
ATOM 1653 C CA . PRO A 1 203 ? 1.711 -29.573 -2.887 1.00 68.44 203 PRO A CA 1
ATOM 1654 C C . PRO A 1 203 ? 2.411 -28.272 -3.245 1.00 68.44 203 PRO A C 1
ATOM 1656 O O . PRO A 1 203 ? 3.354 -28.271 -4.044 1.00 68.44 203 PRO A O 1
ATOM 1659 N N . LYS A 1 204 ? 1.856 -27.154 -2.744 1.00 68.69 204 LYS A N 1
ATOM 1660 C CA . LYS A 1 204 ? 2.380 -25.809 -3.005 1.00 68.69 204 LYS A CA 1
ATOM 1661 C C . LYS A 1 204 ? 3.892 -25.914 -2.898 1.00 68.69 204 LYS A C 1
ATOM 1663 O O . LYS A 1 204 ? 4.378 -26.379 -1.873 1.00 68.69 204 LYS A O 1
ATOM 1668 N N . ARG A 1 205 ? 4.612 -25.513 -3.954 1.00 75.44 205 ARG A N 1
ATOM 1669 C CA . ARG A 1 205 ? 6.076 -25.682 -4.071 1.00 75.44 205 ARG A CA 1
ATOM 1670 C C . ARG A 1 205 ? 6.845 -25.226 -2.825 1.00 75.44 205 ARG A C 1
ATOM 1672 O O . ARG A 1 205 ? 7.988 -25.619 -2.652 1.00 75.44 205 ARG A O 1
ATOM 1679 N N . MET A 1 206 ? 6.221 -24.398 -1.986 1.00 75.44 206 MET A N 1
ATOM 1680 C CA . MET A 1 206 ? 6.671 -24.112 -0.636 1.00 75.44 206 MET A CA 1
ATOM 1681 C C . MET A 1 206 ? 5.543 -24.249 0.389 1.00 75.44 206 MET A C 1
ATOM 1683 O O . MET A 1 206 ? 4.428 -23.748 0.190 1.00 75.44 206 MET A O 1
ATOM 1687 N N . ASP A 1 207 ? 5.884 -24.835 1.533 1.00 83.88 207 ASP A N 1
ATOM 1688 C CA . ASP A 1 207 ? 5.024 -24.890 2.706 1.00 83.88 207 ASP A CA 1
ATOM 1689 C C . ASP A 1 207 ? 4.676 -23.492 3.222 1.00 83.88 207 ASP A C 1
ATOM 1691 O O . ASP A 1 207 ? 5.433 -22.527 3.096 1.00 83.88 207 ASP A O 1
ATOM 1695 N N . SER A 1 208 ? 3.541 -23.375 3.916 1.00 83.38 208 SER A N 1
ATOM 1696 C CA . SER A 1 208 ? 3.158 -22.106 4.555 1.00 83.38 208 SER A CA 1
ATOM 1697 C C . SER A 1 208 ? 4.208 -21.588 5.551 1.00 83.38 208 SER A C 1
ATOM 1699 O O . SER A 1 208 ? 4.332 -20.376 5.723 1.00 83.38 208 SER A O 1
ATOM 1701 N N . LYS A 1 209 ? 4.978 -22.489 6.182 1.00 87.69 209 LYS A N 1
ATOM 1702 C CA . LYS A 1 209 ? 6.120 -22.142 7.041 1.00 87.69 209 LYS A CA 1
ATOM 1703 C C . LYS A 1 209 ? 7.287 -21.593 6.218 1.00 87.69 209 LYS A C 1
ATOM 1705 O O . LYS A 1 209 ? 7.765 -20.510 6.527 1.00 87.69 209 LYS A O 1
ATOM 1710 N N . GLN A 1 210 ? 7.666 -22.279 5.139 1.00 89.25 210 GLN A N 1
ATOM 1711 C CA . GLN A 1 210 ? 8.728 -21.839 4.227 1.00 89.25 210 GLN A CA 1
ATOM 1712 C C . GLN A 1 210 ? 8.407 -20.478 3.597 1.00 89.25 210 GLN A C 1
ATOM 1714 O O . GLN A 1 210 ? 9.266 -19.607 3.546 1.00 89.25 210 GLN A O 1
ATOM 1719 N N . LYS A 1 211 ? 7.146 -20.236 3.211 1.00 91.12 211 LYS A N 1
ATOM 1720 C CA . LYS A 1 211 ? 6.707 -18.928 2.700 1.00 91.12 211 LYS A CA 1
ATOM 1721 C C . LYS A 1 211 ? 6.854 -17.813 3.739 1.00 91.12 211 LYS A C 1
ATOM 1723 O O . LYS A 1 211 ? 7.237 -16.704 3.382 1.00 91.12 211 LYS A O 1
ATOM 1728 N N . LYS A 1 212 ? 6.518 -18.083 5.006 1.00 91.25 212 LYS A N 1
ATOM 1729 C CA . LYS A 1 212 ? 6.689 -17.104 6.091 1.00 91.25 212 LYS A CA 1
ATOM 1730 C C . LYS A 1 212 ? 8.158 -16.826 6.364 1.00 91.25 212 LYS A C 1
ATOM 1732 O O . LYS A 1 212 ? 8.496 -15.669 6.566 1.00 91.25 212 LYS A O 1
ATOM 1737 N N . GLU A 1 213 ? 8.996 -17.858 6.341 1.00 92.19 213 GLU A N 1
ATOM 1738 C CA . GLU A 1 213 ? 10.433 -17.688 6.540 1.00 92.19 213 GLU A CA 1
ATOM 1739 C C . GLU A 1 213 ? 11.059 -16.891 5.396 1.00 92.19 213 GLU A C 1
ATOM 1741 O O . GLU A 1 213 ? 11.744 -15.913 5.660 1.00 92.19 213 GLU A O 1
ATOM 1746 N N . LEU A 1 214 ? 10.727 -17.202 4.138 1.00 92.19 214 LEU A N 1
ATOM 1747 C CA . LEU A 1 214 ? 11.184 -16.415 2.989 1.00 92.19 214 LEU A CA 1
ATOM 1748 C C . LEU A 1 214 ? 10.733 -14.954 3.103 1.00 92.19 214 LEU A C 1
ATOM 1750 O O . LEU A 1 214 ? 11.520 -14.044 2.858 1.00 92.19 214 LEU A O 1
ATOM 1754 N N . LEU A 1 215 ? 9.486 -14.710 3.519 1.00 91.94 215 LEU A N 1
ATOM 1755 C CA . LEU A 1 215 ? 8.989 -13.349 3.724 1.00 91.94 215 LEU A CA 1
ATOM 1756 C C . LEU A 1 215 ? 9.750 -12.628 4.852 1.00 91.94 215 LEU A C 1
ATOM 1758 O O . LEU A 1 215 ? 10.129 -11.471 4.683 1.00 91.94 215 LEU A O 1
ATOM 1762 N N . ARG A 1 216 ? 10.005 -13.313 5.974 1.00 90.56 216 ARG A N 1
ATOM 1763 C CA . ARG A 1 216 ? 10.794 -12.798 7.104 1.00 90.56 216 ARG A CA 1
ATOM 1764 C C . ARG A 1 216 ? 12.199 -12.413 6.644 1.00 90.56 216 ARG A C 1
ATOM 1766 O O . ARG A 1 216 ? 12.596 -11.266 6.816 1.00 90.56 216 ARG A O 1
ATOM 1773 N N . GLN A 1 217 ? 12.879 -13.332 5.962 1.00 90.69 217 GLN A N 1
ATOM 1774 C CA . GLN A 1 217 ? 14.202 -13.117 5.384 1.00 90.69 217 GLN A CA 1
ATOM 1775 C C . GLN A 1 217 ? 14.197 -11.943 4.399 1.00 90.69 217 GLN A C 1
ATOM 1777 O O . GLN A 1 217 ? 15.041 -11.063 4.500 1.00 90.69 217 GLN A O 1
ATOM 1782 N N . SER A 1 218 ? 13.206 -11.851 3.505 1.00 90.19 218 SER A N 1
ATOM 1783 C CA . SER A 1 218 ? 13.110 -10.747 2.538 1.00 90.19 218 SER A CA 1
ATOM 1784 C C . SER A 1 218 ? 12.960 -9.368 3.195 1.00 90.19 218 SER A C 1
ATOM 1786 O O . SER A 1 218 ? 13.492 -8.386 2.682 1.00 90.19 218 SER A O 1
ATOM 1788 N N . GLY A 1 219 ? 12.281 -9.292 4.346 1.00 85.06 219 GLY A N 1
ATOM 1789 C CA . GLY A 1 219 ? 12.185 -8.063 5.134 1.00 85.06 219 GLY A CA 1
ATOM 1790 C C . GLY A 1 219 ? 13.514 -7.679 5.790 1.00 85.06 219 GLY A C 1
ATOM 1791 O O . GLY A 1 219 ? 13.858 -6.499 5.835 1.00 85.06 219 GLY A O 1
ATOM 1792 N N . GLU A 1 220 ? 14.284 -8.671 6.243 1.00 82.69 220 GLU A N 1
ATOM 1793 C CA . GLU A 1 220 ? 15.613 -8.480 6.837 1.00 82.69 220 GLU A CA 1
ATOM 1794 C C . GLU A 1 220 ? 16.656 -8.017 5.804 1.00 82.69 220 GLU A C 1
ATOM 1796 O O . GLU A 1 220 ? 17.500 -7.185 6.138 1.00 82.69 220 GLU A O 1
ATOM 1801 N N . LEU A 1 221 ? 16.556 -8.437 4.533 1.00 78.94 221 LEU A N 1
ATOM 1802 C CA . LEU A 1 221 ? 17.463 -7.982 3.463 1.00 78.94 221 LEU A CA 1
ATOM 1803 C C . LEU A 1 221 ? 17.462 -6.453 3.296 1.00 78.94 221 LEU A C 1
ATOM 1805 O O . LEU A 1 221 ? 18.508 -5.859 3.045 1.00 78.94 221 LEU A O 1
ATOM 1809 N N . ASN A 1 222 ? 16.316 -5.793 3.496 1.00 73.00 222 ASN A N 1
ATOM 1810 C CA . ASN A 1 222 ? 16.232 -4.330 3.432 1.00 73.00 222 ASN A CA 1
ATOM 1811 C C . ASN A 1 222 ? 17.045 -3.648 4.552 1.00 73.00 222 ASN A C 1
ATOM 1813 O O . ASN A 1 222 ? 17.555 -2.546 4.373 1.00 73.00 222 ASN A O 1
ATOM 1817 N N . SER A 1 223 ? 17.202 -4.310 5.702 1.00 73.12 223 SER A N 1
ATOM 1818 C CA . SER A 1 223 ? 18.054 -3.823 6.790 1.00 73.12 223 SER A CA 1
ATOM 1819 C C . SER A 1 223 ? 19.526 -4.191 6.597 1.00 73.12 223 SER A C 1
ATOM 1821 O O . SER A 1 223 ? 20.382 -3.442 7.052 1.00 73.12 223 SER A O 1
ATOM 1823 N N . MET A 1 224 ? 19.831 -5.324 5.954 1.00 69.94 224 MET A N 1
ATOM 1824 C CA . MET A 1 224 ? 21.209 -5.787 5.726 1.00 69.94 224 MET A CA 1
ATOM 1825 C C . MET A 1 224 ? 21.944 -4.964 4.662 1.00 69.94 224 MET A C 1
ATOM 1827 O O . MET A 1 224 ? 23.147 -4.757 4.776 1.00 69.94 224 MET A O 1
ATOM 1831 N N . PHE A 1 225 ? 21.222 -4.487 3.644 1.00 71.44 225 PHE A N 1
ATOM 1832 C CA . PHE A 1 225 ? 21.768 -3.625 2.587 1.00 71.44 225 PHE A CA 1
ATOM 1833 C C . PHE A 1 225 ? 21.412 -2.140 2.774 1.00 71.44 225 PHE A C 1
ATOM 1835 O O . PHE A 1 225 ? 21.804 -1.298 1.966 1.00 71.44 225 PHE A O 1
ATOM 1842 N N . GLY A 1 226 ? 20.666 -1.803 3.830 1.00 67.56 226 GLY A N 1
ATOM 1843 C CA . GLY A 1 226 ? 20.445 -0.425 4.255 1.00 67.56 226 GLY A CA 1
ATOM 1844 C C . GLY A 1 226 ? 21.711 0.172 4.873 1.00 67.56 226 GLY A C 1
ATOM 1845 O O . GLY A 1 226 ? 22.520 -0.545 5.453 1.00 67.56 226 GLY A O 1
ATOM 1846 N N . HIS A 1 227 ? 21.884 1.489 4.739 1.00 63.44 227 HIS A N 1
ATOM 1847 C CA . HIS A 1 227 ? 23.031 2.244 5.256 1.00 63.44 227 HIS A CA 1
ATOM 1848 C C . HIS A 1 227 ? 23.370 1.815 6.692 1.00 63.44 227 HIS A C 1
ATOM 1850 O O . HIS A 1 227 ? 22.538 1.933 7.595 1.00 63.44 227 HIS A O 1
ATOM 1856 N N . GLY A 1 228 ? 24.575 1.264 6.864 1.00 56.66 228 GLY A N 1
ATOM 1857 C CA . GLY A 1 228 ? 25.011 0.608 8.088 1.00 56.66 228 GLY A CA 1
ATOM 1858 C C . GLY A 1 228 ? 24.830 1.499 9.310 1.00 56.66 228 GLY A C 1
ATOM 1859 O O . GLY A 1 228 ? 25.285 2.642 9.343 1.00 56.66 228 GLY A O 1
ATOM 1860 N N . LYS A 1 229 ? 24.183 0.961 10.343 1.00 60.72 229 LYS A N 1
ATOM 1861 C CA . LYS A 1 229 ? 24.242 1.547 11.677 1.00 60.72 229 LYS A CA 1
ATOM 1862 C C . LYS A 1 229 ? 25.653 1.265 12.192 1.00 60.72 229 LYS A C 1
ATOM 1864 O O . LYS A 1 229 ? 25.943 0.162 12.641 1.00 60.72 229 LYS A O 1
ATOM 1869 N N . SER A 1 230 ? 26.548 2.235 12.026 1.00 57.66 230 SER A N 1
ATOM 1870 C CA . SER A 1 230 ? 27.901 2.219 12.576 1.00 57.66 230 SER A CA 1
ATOM 1871 C C . SER A 1 230 ? 27.811 2.236 14.104 1.00 57.66 230 SER A C 1
ATOM 1873 O O . SER A 1 230 ? 27.786 3.295 14.723 1.00 57.66 230 SER A O 1
ATOM 1875 N N . SER A 1 231 ? 27.687 1.063 14.718 1.00 56.28 231 SER A N 1
ATOM 1876 C CA . SER A 1 231 ? 27.772 0.883 16.170 1.00 56.28 231 SER A CA 1
ATOM 1877 C C . SER A 1 231 ? 29.060 0.152 16.546 1.00 56.28 231 SER A C 1
ATOM 1879 O O . SER A 1 231 ? 29.030 -0.794 17.326 1.00 56.28 231 SER A O 1
ATOM 1881 N N . PHE A 1 232 ? 30.174 0.568 15.945 1.00 50.69 232 PHE A N 1
ATOM 1882 C CA . PHE A 1 232 ? 31.523 0.199 16.362 1.00 50.69 232 PHE A CA 1
ATOM 1883 C C . PHE A 1 232 ? 32.434 1.419 16.201 1.00 50.69 232 PHE A C 1
ATOM 1885 O O . PHE A 1 232 ? 33.032 1.598 15.143 1.00 50.69 232 PHE A O 1
ATOM 1892 N N . LEU A 1 233 ? 32.436 2.278 17.223 1.00 41.06 233 LEU A N 1
ATOM 1893 C CA . LEU A 1 233 ? 33.534 3.116 17.727 1.00 41.06 233 LEU A CA 1
ATOM 1894 C C . LEU A 1 233 ? 33.028 3.879 18.957 1.00 41.06 233 LEU A C 1
ATOM 1896 O O . LEU A 1 233 ? 31.909 4.434 18.872 1.00 41.06 233 LEU A O 1
#

InterPro domains:
  IPR022226 Domain of unknown function DUF3752 [PF12572] (101-225)
  IPR046331 GPALPP motifs-containing protein 1-like [PTHR46370] (9-233)

Mean predicted aligned error: 22.49 Å

Organism: NCBI:txid1340429

pLDDT: mean 73.88, std 14.57, range [40.31, 95.88]

Solvent-accessible surface area (backbone atoms only — not comparable to full-atom values): 15801 Å² total; per-residue (Å²): 135,86,84,86,81,86,80,84,80,82,82,80,79,82,81,80,79,82,80,75,84,88,69,94,74,81,73,89,78,82,71,78,82,89,67,76,92,70,77,86,63,84,78,77,63,97,83,70,49,73,71,56,53,52,49,52,52,53,51,51,53,50,53,52,50,51,53,52,52,50,55,56,54,66,58,58,79,68,62,79,74,90,70,77,59,60,78,81,53,38,81,78,88,75,61,73,69,80,73,56,80,76,79,79,81,82,84,68,82,92,64,82,82,62,92,76,82,56,62,88,76,46,53,48,76,69,53,49,49,49,36,60,72,69,50,72,60,58,73,71,70,70,76,69,78,82,80,71,51,72,66,54,54,51,53,48,51,54,52,50,54,49,43,72,73,72,50,76,81,50,72,67,54,50,50,51,50,51,57,48,49,64,66,71,48,80,79,58,71,90,78,49,76,94,42,64,71,77,75,63,46,65,81,62,96,58,50,77,65,55,52,50,49,53,51,52,50,59,59,48,48,59,62,72,76,34,86,76,84,83,84,81,132

Secondary structure (DSSP, 8-state):
---------PPPPPPPPPPPP-S-PPPTT-----------SPPPPTT--HHHHHHHHHHHHHHHHHHHHHHHHHGGGGPPP-PPPGGGTS----GGGTS--SS---SS--S-------HHHH--HHHHHHHHHTT-S------------HHHHHHHHHHHHHHHHHSPPPHHHHHHHHHHHHHHS---TTTSPP-HHHHTS-S-SS-HHHHHHHHHHHHHHHHHSSS------